Protein AF-A0A943RUC0-F1 (afdb_monomer_lite)

pLDDT: mean 91.09, std 13.88, range [37.12, 98.75]

Secondary structure (DSSP, 8-state):
---HHHHHHHHHHHHHHS-TTTS-SHHHHHHHHHHTTTTGGGGG--SS-HHHHHHHHHHHHHHHHS-HHHHHHHHHHHHTTS-TTTHHHHHHHHHHHHHHHHHHHHHHHHHHHHHHHHHHH-GGGGGGHHHHHHHHHHHHHHHHHHHHHS--TTTS-GGGGG---HHHHHHHHHHHHHHHHHHH-----TTHHHHHHHHHHHHHHHHHT--TT------S--

Radius of gyration: 18.08 Å; chains: 1; bounding box: 57×39×45 Å

Structure (mmCIF, N/CA/C/O backbone):
data_AF-A0A943RUC0-F1
#
_entry.id   AF-A0A943RUC0-F1
#
loop_
_atom_site.group_PDB
_atom_site.id
_atom_site.type_symbol
_atom_site.label_atom_id
_atom_site.label_alt_id
_atom_site.label_comp_id
_atom_site.label_asym_id
_atom_site.label_entity_id
_atom_site.label_seq_id
_atom_site.pdbx_PDB_ins_code
_atom_site.Cartn_x
_atom_site.Cartn_y
_atom_site.Cartn_z
_atom_site.occupancy
_atom_site.B_iso_or_equiv
_atom_site.auth_seq_id
_atom_site.auth_comp_id
_atom_site.auth_asym_id
_atom_site.auth_atom_id
_atom_site.pdbx_PDB_model_num
ATOM 1 N N . MET A 1 1 ? 5.590 -3.019 -6.351 1.00 41.50 1 MET A N 1
ATOM 2 C CA . MET A 1 1 ? 5.450 -1.950 -5.352 1.00 41.50 1 MET A CA 1
ATOM 3 C C . MET A 1 1 ? 6.788 -1.561 -4.707 1.00 41.50 1 MET A C 1
ATOM 5 O O . MET A 1 1 ? 7.558 -2.466 -4.364 1.00 41.50 1 MET A O 1
ATOM 9 N N . PRO A 1 2 ? 7.052 -0.242 -4.532 1.00 56.03 2 PRO A N 1
ATOM 10 C CA . PRO A 1 2 ? 5.967 0.717 -4.330 1.00 56.03 2 PRO A CA 1
ATOM 11 C C . PRO A 1 2 ? 5.819 1.938 -5.255 1.00 56.03 2 PRO A C 1
ATOM 13 O O . PRO A 1 2 ? 6.729 2.747 -5.398 1.00 56.03 2 PRO A O 1
ATOM 16 N N . ALA A 1 3 ? 4.570 2.112 -5.693 1.00 75.62 3 ALA A N 1
ATOM 17 C CA . ALA A 1 3 ? 3.913 3.300 -6.230 1.00 75.62 3 ALA A CA 1
ATOM 18 C C . ALA A 1 3 ? 3.134 4.040 -5.110 1.00 75.62 3 ALA A C 1
ATOM 20 O O . ALA A 1 3 ? 1.905 4.170 -5.133 1.00 75.62 3 ALA A O 1
ATOM 21 N N . LEU A 1 4 ? 3.846 4.434 -4.049 1.00 89.31 4 LEU A N 1
ATOM 22 C CA . LEU A 1 4 ? 3.287 5.037 -2.833 1.00 89.31 4 LEU A CA 1
ATOM 23 C C . LEU A 1 4 ? 2.462 6.302 -3.138 1.00 89.31 4 LEU A C 1
ATOM 25 O O . LEU A 1 4 ? 1.357 6.498 -2.612 1.00 89.31 4 LEU A O 1
ATOM 29 N N . ILE A 1 5 ? 3.009 7.164 -3.999 1.00 94.00 5 ILE A N 1
ATOM 30 C CA . ILE A 1 5 ? 2.381 8.431 -4.378 1.00 94.00 5 ILE A CA 1
ATOM 31 C C . ILE A 1 5 ? 1.183 8.169 -5.287 1.00 94.00 5 ILE A C 1
ATOM 33 O O . ILE A 1 5 ? 0.148 8.808 -5.122 1.00 94.00 5 ILE A O 1
ATOM 37 N N . THR A 1 6 ? 1.279 7.210 -6.204 1.00 95.94 6 THR A N 1
ATOM 38 C CA . THR A 1 6 ? 0.187 6.838 -7.107 1.00 95.94 6 THR A CA 1
ATOM 39 C C . THR A 1 6 ? -1.043 6.394 -6.323 1.00 95.94 6 THR A C 1
ATOM 41 O O . THR A 1 6 ? -2.139 6.899 -6.579 1.00 95.94 6 THR A O 1
ATOM 44 N N . HIS A 1 7 ? -0.876 5.535 -5.310 1.00 96.62 7 HIS A N 1
ATOM 45 C CA . HIS A 1 7 ? -1.979 5.189 -4.412 1.00 96.62 7 HIS A CA 1
ATOM 46 C C . HIS A 1 7 ? -2.500 6.413 -3.665 1.00 96.62 7 HIS A C 1
ATOM 48 O O . HIS A 1 7 ? -3.708 6.631 -3.622 1.00 96.62 7 HIS A O 1
ATOM 54 N N . TYR A 1 8 ? -1.635 7.259 -3.110 1.00 96.25 8 TYR A N 1
ATOM 55 C CA . TYR A 1 8 ? -2.099 8.457 -2.411 1.00 96.25 8 TYR A CA 1
ATOM 56 C C . TYR A 1 8 ? -2.931 9.383 -3.315 1.00 96.25 8 TYR A C 1
ATOM 58 O O . TYR A 1 8 ? -4.044 9.759 -2.948 1.00 96.25 8 TYR A O 1
ATOM 66 N N . LEU A 1 9 ? -2.429 9.706 -4.511 1.00 96.06 9 LEU A N 1
ATOM 67 C CA . LEU A 1 9 ? -3.104 10.574 -5.476 1.00 96.06 9 LEU A CA 1
ATOM 68 C C . LEU A 1 9 ? -4.434 9.975 -5.922 1.00 96.06 9 LEU A C 1
ATOM 70 O O . LEU A 1 9 ? -5.449 10.665 -5.891 1.00 96.06 9 LEU A O 1
ATOM 74 N N . PHE A 1 10 ? -4.450 8.687 -6.274 1.00 96.88 10 PHE A N 1
ATOM 75 C CA . PHE A 1 10 ? -5.680 7.994 -6.640 1.00 96.88 10 PHE A CA 1
ATOM 76 C C . PHE A 1 10 ? -6.699 8.018 -5.497 1.00 96.88 10 PHE A C 1
ATOM 78 O O . PHE A 1 10 ? -7.858 8.361 -5.708 1.00 96.88 10 PHE A O 1
ATOM 85 N N . GLY A 1 11 ? -6.265 7.708 -4.274 1.00 96.69 11 GLY A N 1
ATOM 86 C CA . GLY A 1 11 ? -7.132 7.715 -3.101 1.00 96.69 11 GLY A CA 1
ATOM 87 C C . GLY A 1 11 ? -7.701 9.100 -2.796 1.00 96.69 11 GLY A C 1
ATOM 88 O O . GLY A 1 11 ? -8.873 9.209 -2.449 1.00 96.69 11 GLY A O 1
ATOM 89 N N . ALA A 1 12 ? -6.897 10.152 -2.967 1.00 95.62 12 ALA A N 1
ATOM 90 C CA . ALA A 1 12 ? -7.315 11.535 -2.760 1.00 95.62 12 ALA A CA 1
ATOM 91 C C . ALA A 1 12 ? -8.382 11.995 -3.768 1.00 95.62 12 ALA A C 1
ATOM 93 O O . ALA A 1 12 ? -9.277 12.745 -3.390 1.00 95.62 12 ALA A O 1
ATOM 94 N N . GLU A 1 13 ? -8.322 11.533 -5.021 1.00 96.25 13 GLU A N 1
ATOM 95 C CA . GLU A 1 13 ? -9.392 11.783 -5.997 1.00 96.25 13 GLU A CA 1
ATOM 96 C C . GLU A 1 13 ? -10.636 10.938 -5.675 1.00 96.25 13 GLU A C 1
ATOM 98 O O . GLU A 1 13 ? -11.738 11.467 -5.571 1.00 96.25 13 GLU A O 1
ATOM 103 N N . VAL A 1 14 ? -10.469 9.631 -5.425 1.00 96.25 14 VAL A N 1
ATOM 104 C CA . VAL A 1 14 ? -11.600 8.720 -5.168 1.00 96.25 14 VAL A CA 1
ATOM 105 C C . VAL A 1 14 ? -12.399 9.144 -3.944 1.00 96.25 14 VAL A C 1
ATOM 107 O O . VAL A 1 14 ? -13.625 9.139 -3.991 1.00 96.25 14 VAL A O 1
ATOM 110 N N . VAL A 1 15 ? -11.735 9.513 -2.847 1.00 95.69 15 VAL A N 1
ATOM 111 C CA . VAL A 1 15 ? -12.431 9.890 -1.610 1.00 95.69 15 VAL A CA 1
ATOM 112 C C . VAL A 1 15 ? -13.288 11.146 -1.787 1.00 95.69 15 VAL A C 1
ATOM 114 O O . VAL A 1 15 ? -14.304 11.272 -1.111 1.00 95.69 15 VAL A O 1
ATOM 117 N N . HIS A 1 16 ? -12.921 12.040 -2.713 1.00 91.50 16 HIS A N 1
ATOM 118 C CA . HIS A 1 16 ? -13.713 13.225 -3.045 1.00 91.50 16 HIS A CA 1
ATOM 119 C C . HIS A 1 16 ? -15.006 12.876 -3.797 1.00 91.50 16 HIS A C 1
ATOM 121 O O . HIS A 1 16 ? -16.027 13.533 -3.604 1.00 91.50 16 HIS A O 1
ATOM 127 N N . ASP A 1 17 ? -14.969 11.815 -4.605 1.00 93.12 17 ASP A N 1
ATOM 128 C CA . ASP A 1 17 ? -16.105 11.341 -5.400 1.00 93.12 17 ASP A CA 1
ATOM 129 C C . ASP A 1 17 ? -17.028 10.376 -4.631 1.00 93.12 17 ASP A C 1
ATOM 131 O O . ASP A 1 17 ? -18.119 10.034 -5.103 1.00 93.12 17 ASP A O 1
ATOM 135 N N . LEU A 1 18 ? -16.614 9.905 -3.448 1.00 93.62 18 LEU A N 1
ATOM 136 C CA . LEU A 1 18 ? -17.434 9.020 -2.625 1.00 93.62 18 LEU A CA 1
ATOM 137 C C . LEU A 1 18 ? -18.608 9.777 -1.977 1.00 93.62 18 LEU A C 1
ATOM 139 O O . LEU A 1 18 ? -18.451 10.910 -1.523 1.00 93.62 18 LEU A O 1
ATOM 143 N N . PRO A 1 19 ? -19.787 9.135 -1.844 1.00 92.44 19 PRO A N 1
ATOM 144 C CA . PRO A 1 19 ? -20.880 9.682 -1.050 1.00 92.44 19 PRO A CA 1
ATOM 145 C C . PRO A 1 19 ? -20.435 9.983 0.385 1.00 92.44 19 PRO A C 1
ATOM 147 O O . PRO A 1 19 ? -19.804 9.142 1.037 1.00 92.44 19 PRO A O 1
ATOM 150 N N . GLN A 1 20 ? -20.816 11.156 0.895 1.00 87.38 20 GLN A N 1
ATOM 151 C CA . GLN A 1 20 ? -20.419 11.632 2.223 1.00 87.38 20 GLN A CA 1
ATOM 152 C C . GLN A 1 20 ? -20.875 10.682 3.346 1.00 87.38 20 GLN A C 1
ATOM 154 O O . GLN A 1 20 ? -20.282 10.650 4.417 1.00 87.38 20 GLN A O 1
ATOM 159 N N . GLU A 1 21 ? -21.899 9.857 3.115 1.00 90.25 21 GLU A N 1
ATOM 160 C CA . GLU A 1 21 ? -22.371 8.851 4.070 1.00 90.25 21 GLU A CA 1
ATOM 161 C C . GLU A 1 21 ? -21.379 7.692 4.285 1.00 90.25 21 GLU A C 1
ATOM 163 O O . GLU A 1 21 ? -21.476 6.974 5.287 1.00 90.25 21 GLU A O 1
ATOM 168 N N . LEU A 1 22 ? -20.443 7.477 3.351 1.00 90.94 22 LEU A N 1
ATOM 169 C CA . LEU A 1 22 ? -19.434 6.417 3.433 1.00 90.94 22 LEU A CA 1
ATOM 170 C C . LEU A 1 22 ? -18.154 6.877 4.139 1.00 90.94 22 LEU A C 1
ATOM 172 O O . LEU A 1 22 ? -17.588 6.101 4.917 1.00 90.94 22 LEU A O 1
ATOM 176 N N . VAL A 1 23 ? -17.723 8.112 3.867 1.00 94.88 23 VAL A N 1
ATOM 177 C CA . VAL A 1 23 ? -16.531 8.768 4.426 1.00 94.88 23 VAL A CA 1
ATOM 178 C C . VAL A 1 23 ? -16.884 10.240 4.665 1.00 94.88 23 VAL A C 1
ATOM 180 O O . VAL A 1 23 ? -17.000 11.004 3.712 1.00 94.88 23 VAL A O 1
ATOM 183 N N . ALA A 1 24 ? -17.096 10.635 5.926 1.00 92.38 24 ALA A N 1
ATOM 184 C CA . ALA A 1 24 ? -17.662 11.950 6.254 1.00 92.38 24 ALA A CA 1
ATOM 18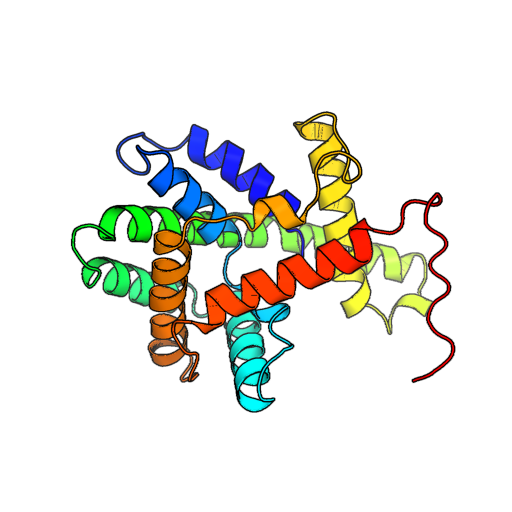5 C C . ALA A 1 24 ? -16.675 12.903 6.938 1.00 92.38 24 ALA A C 1
ATOM 187 O O . ALA A 1 24 ? -16.823 14.122 6.844 1.00 92.38 24 ALA A O 1
ATOM 188 N N . THR A 1 25 ? -15.725 12.353 7.691 1.00 95.06 25 THR A N 1
ATOM 189 C CA . THR A 1 25 ? -14.832 13.108 8.582 1.00 95.06 25 THR A CA 1
ATOM 190 C C . THR A 1 25 ? -13.377 13.028 8.137 1.00 95.06 25 THR A C 1
ATOM 192 O O . THR A 1 25 ? -12.973 12.049 7.515 1.00 95.06 25 THR A O 1
ATOM 195 N N . ASP A 1 26 ? -12.551 13.996 8.540 1.00 95.00 26 ASP A N 1
ATOM 196 C CA . ASP A 1 26 ? -11.106 13.982 8.255 1.00 95.00 26 ASP A CA 1
ATOM 197 C C . ASP A 1 26 ? -10.412 12.718 8.790 1.00 95.00 26 ASP A C 1
ATOM 199 O O . ASP A 1 26 ? -9.482 12.199 8.176 1.00 95.00 26 ASP A O 1
ATOM 203 N N . ALA A 1 27 ? -10.892 12.176 9.915 1.00 95.44 27 ALA A N 1
ATOM 204 C CA . ALA A 1 27 ? -10.398 10.917 10.465 1.00 95.44 27 ALA A CA 1
ATOM 205 C C . ALA A 1 27 ? -10.739 9.719 9.560 1.00 95.44 27 ALA A C 1
ATOM 207 O O . ALA A 1 27 ? -9.901 8.840 9.359 1.00 95.44 27 ALA A O 1
ATOM 208 N N . GLU A 1 28 ? -11.943 9.686 8.983 1.00 97.31 28 GLU A N 1
ATOM 209 C CA . GLU A 1 28 ? -12.318 8.667 7.998 1.00 97.31 28 GLU A CA 1
ATOM 210 C C . GLU A 1 28 ? -11.555 8.852 6.681 1.00 97.31 28 GLU A C 1
ATOM 212 O O . GLU A 1 28 ? -11.115 7.859 6.111 1.00 97.31 28 GLU A O 1
ATOM 217 N N . VAL A 1 29 ? -11.323 10.087 6.224 1.00 97.50 29 VAL A N 1
ATOM 218 C CA . VAL A 1 29 ? -10.475 10.362 5.051 1.00 97.50 29 VAL A CA 1
ATOM 219 C C . VAL A 1 29 ? -9.050 9.863 5.297 1.00 97.50 29 VAL A C 1
ATOM 221 O O . VAL A 1 29 ? -8.502 9.150 4.460 1.00 97.50 29 VAL A O 1
ATOM 224 N N . ASN A 1 30 ? -8.465 10.145 6.465 1.00 97.44 30 ASN A N 1
ATOM 225 C CA . ASN A 1 30 ? -7.149 9.621 6.835 1.00 97.44 30 ASN A CA 1
ATOM 226 C C . ASN A 1 30 ? -7.124 8.083 6.832 1.00 97.44 30 ASN A C 1
ATOM 228 O O . ASN A 1 30 ? -6.182 7.480 6.319 1.00 97.44 30 ASN A O 1
ATOM 232 N N . ALA A 1 31 ? -8.174 7.444 7.354 1.00 98.00 31 ALA A N 1
ATOM 233 C CA . ALA A 1 31 ? -8.297 5.992 7.340 1.00 98.00 31 ALA A CA 1
ATOM 234 C C . ALA A 1 31 ? -8.455 5.408 5.938 1.00 98.00 31 ALA A C 1
ATOM 236 O O . ALA A 1 31 ? -7.826 4.396 5.635 1.00 98.00 31 ALA A O 1
ATOM 237 N N . PHE A 1 32 ? -9.228 6.060 5.075 1.00 98.50 32 PHE A N 1
ATOM 238 C CA . PHE A 1 32 ? -9.354 5.690 3.673 1.00 98.50 32 PHE A CA 1
ATOM 239 C C . PHE A 1 32 ? -8.008 5.783 2.949 1.00 98.50 32 PHE A C 1
ATOM 241 O O . PHE A 1 32 ? -7.588 4.815 2.320 1.00 98.50 32 PHE A O 1
ATOM 248 N N . LEU A 1 33 ? -7.297 6.906 3.077 1.00 97.94 33 LEU A N 1
ATOM 249 C CA . LEU A 1 33 ? -6.007 7.110 2.413 1.00 97.94 33 LEU A CA 1
ATOM 250 C C . LEU A 1 33 ? -4.954 6.106 2.893 1.00 97.94 33 LEU A C 1
ATOM 252 O O . LEU A 1 33 ? -4.251 5.533 2.062 1.00 97.94 33 LEU A O 1
ATO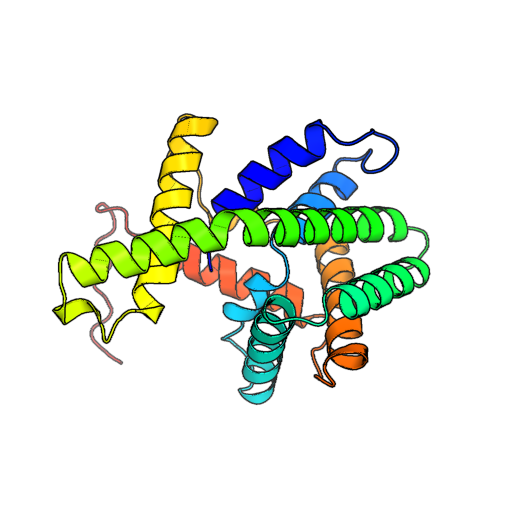M 256 N N . LEU A 1 34 ? -4.891 5.820 4.200 1.00 97.81 34 LEU A N 1
ATOM 257 C CA . LEU A 1 34 ? -3.991 4.784 4.713 1.00 97.81 34 LEU A CA 1
ATOM 258 C C . LEU A 1 34 ? -4.411 3.382 4.258 1.00 97.81 34 LEU A C 1
ATOM 260 O O . LEU A 1 34 ? -3.558 2.561 3.934 1.00 97.81 34 LEU A O 1
ATOM 264 N N . GLY A 1 35 ? -5.713 3.093 4.224 1.00 97.75 35 GLY A N 1
ATOM 265 C CA . GLY A 1 35 ? -6.236 1.840 3.680 1.00 97.75 35 GLY A CA 1
ATOM 266 C C . GLY A 1 35 ? -5.872 1.658 2.208 1.00 97.75 35 GLY A C 1
ATOM 267 O O . GLY A 1 35 ? -5.594 0.540 1.783 1.00 97.75 35 GLY A O 1
ATOM 268 N N . ASN A 1 36 ? -5.796 2.755 1.451 1.00 97.75 36 ASN A N 1
ATOM 269 C CA . ASN A 1 36 ? -5.419 2.758 0.040 1.00 97.75 36 ASN A CA 1
ATOM 270 C C . ASN A 1 36 ? -3.922 2.509 -0.215 1.00 97.75 36 ASN A C 1
ATOM 272 O O . ASN A 1 36 ? -3.542 2.215 -1.344 1.00 97.75 36 ASN A O 1
ATOM 276 N N . GLN A 1 37 ? -3.083 2.566 0.823 1.00 96.56 37 GLN A N 1
ATOM 277 C CA . GLN A 1 37 ? -1.715 2.029 0.773 1.00 96.56 37 GLN A CA 1
ATOM 278 C C . GLN A 1 37 ? -1.691 0.495 0.879 1.00 96.56 37 GLN A C 1
ATOM 280 O O . GLN A 1 37 ? -0.668 -0.141 0.642 1.00 96.56 37 GLN A O 1
ATOM 285 N N . GLY A 1 38 ? -2.821 -0.115 1.241 1.00 96.19 38 GLY A N 1
ATOM 286 C CA . GLY A 1 38 ? -3.004 -1.553 1.198 1.00 96.19 38 GLY A CA 1
ATOM 287 C C . GLY A 1 38 ? -2.029 -2.335 2.086 1.00 96.19 38 GLY A C 1
ATOM 288 O O . GLY A 1 38 ? -1.616 -1.866 3.149 1.00 96.19 38 GLY A O 1
ATOM 289 N N . PRO A 1 39 ? -1.680 -3.575 1.703 1.00 96.62 39 PRO A N 1
ATOM 290 C CA . PRO A 1 39 ? -0.731 -4.395 2.441 1.00 96.62 39 PRO A CA 1
ATOM 291 C C . PRO A 1 39 ? 0.734 -4.109 2.057 1.00 96.62 39 PRO A C 1
ATOM 293 O O . PRO A 1 39 ? 1.627 -4.830 2.507 1.00 96.62 39 PRO A O 1
ATOM 296 N N . ASP A 1 40 ? 1.020 -3.092 1.242 1.00 95.81 40 ASP A N 1
ATOM 297 C CA . ASP A 1 40 ? 2.381 -2.777 0.791 1.00 95.81 40 ASP A CA 1
ATOM 298 C C . ASP A 1 40 ? 3.365 -2.350 1.861 1.00 95.81 40 ASP A C 1
ATOM 300 O O . ASP A 1 40 ? 4.516 -2.790 1.780 1.00 95.81 40 ASP A O 1
ATOM 304 N N . PRO A 1 41 ? 2.970 -1.612 2.915 1.00 96.06 41 PRO A N 1
ATOM 305 C CA . PRO A 1 41 ? 3.888 -1.312 4.001 1.00 96.06 41 PRO A CA 1
ATOM 306 C C . PRO A 1 41 ? 4.573 -2.565 4.562 1.00 96.06 41 PRO A C 1
ATOM 308 O O . PRO A 1 41 ? 5.753 -2.521 4.904 1.00 96.06 41 PRO A O 1
ATOM 311 N N . PHE A 1 42 ? 3.901 -3.726 4.581 1.00 97.25 42 PHE A N 1
ATOM 312 C CA . PHE A 1 42 ? 4.500 -4.978 5.058 1.00 97.25 42 PHE A CA 1
ATOM 313 C C . PHE A 1 42 ? 5.706 -5.459 4.232 1.00 97.25 42 PHE A C 1
ATOM 315 O O . PHE A 1 42 ? 6.522 -6.216 4.765 1.00 97.25 42 PHE A O 1
ATOM 322 N N . LEU A 1 43 ? 5.860 -5.034 2.971 1.00 93.62 43 LEU A N 1
ATOM 323 C CA . LEU A 1 43 ? 7.070 -5.286 2.179 1.00 93.62 43 LEU A CA 1
ATOM 324 C C . LEU A 1 43 ? 8.288 -4.588 2.795 1.00 93.62 43 LEU A C 1
ATOM 326 O O . LEU A 1 43 ? 9.376 -5.163 2.822 1.00 93.62 43 LEU A O 1
ATOM 330 N N . ALA A 1 44 ? 8.083 -3.386 3.332 1.00 91.50 44 ALA A N 1
ATOM 331 C CA . ALA A 1 44 ? 9.107 -2.577 3.973 1.00 91.50 44 ALA A CA 1
ATOM 332 C C . ALA A 1 44 ? 9.401 -3.000 5.418 1.00 91.50 44 ALA A C 1
ATOM 334 O O . ALA A 1 44 ? 10.316 -2.456 6.024 1.00 91.50 44 ALA A O 1
ATOM 335 N N . ARG A 1 45 ? 8.694 -3.982 5.991 1.00 94.06 45 ARG A N 1
ATOM 336 C CA . ARG A 1 45 ? 8.906 -4.428 7.376 1.00 94.06 45 ARG A CA 1
ATOM 337 C C . ARG A 1 45 ? 10.172 -5.287 7.522 1.00 94.06 45 ARG A C 1
ATOM 339 O O . ARG A 1 45 ? 10.104 -6.517 7.542 1.00 94.06 45 ARG A O 1
ATOM 346 N N . HIS A 1 46 ? 11.334 -4.645 7.642 1.00 87.56 46 HIS A N 1
ATOM 347 C CA . HIS A 1 46 ? 12.645 -5.307 7.704 1.00 87.56 46 HIS A CA 1
ATOM 348 C C . HIS A 1 46 ? 13.341 -5.184 9.069 1.00 87.56 46 HIS A C 1
ATOM 350 O O . HIS A 1 46 ? 14.160 -6.043 9.399 1.00 87.56 46 HIS A O 1
ATOM 356 N N . LEU A 1 47 ? 12.981 -4.204 9.908 1.00 90.38 47 LEU A N 1
ATOM 357 C CA . LEU A 1 47 ? 13.579 -3.995 11.236 1.00 90.38 47 LEU A CA 1
ATOM 358 C C . LEU A 1 47 ? 12.867 -4.824 12.322 1.00 90.38 47 LEU A C 1
ATOM 360 O O . LEU A 1 47 ? 12.335 -4.295 13.304 1.00 90.38 47 LEU A O 1
ATOM 364 N N . ALA A 1 48 ? 12.768 -6.137 12.119 1.00 90.81 48 ALA A N 1
ATOM 365 C CA . ALA A 1 48 ? 12.099 -7.073 13.023 1.00 90.81 48 ALA A CA 1
ATOM 366 C C . ALA A 1 48 ? 12.922 -8.346 13.225 1.00 90.81 48 ALA A C 1
ATOM 368 O O . ALA A 1 48 ? 13.894 -8.606 12.515 1.00 90.81 48 ALA A O 1
ATOM 369 N N . TRP A 1 49 ? 12.480 -9.191 14.160 1.00 92.44 49 TRP A N 1
ATOM 370 C CA . TRP A 1 49 ? 12.943 -10.574 14.197 1.00 92.44 49 TRP A CA 1
ATOM 371 C C . TRP A 1 49 ? 12.659 -11.256 12.848 1.00 92.44 49 TRP A C 1
ATOM 373 O O . TRP A 1 49 ? 11.569 -11.059 12.299 1.00 92.44 49 TRP A O 1
ATOM 383 N N . PRO A 1 50 ? 13.584 -12.078 12.310 1.00 91.94 50 PRO A N 1
ATOM 384 C CA . PRO A 1 50 ? 13.461 -12.623 10.957 1.00 91.94 50 PRO A CA 1
ATOM 385 C C . PRO A 1 50 ? 12.129 -13.328 10.675 1.00 91.94 50 PRO A C 1
ATOM 387 O O . PRO A 1 50 ? 11.568 -13.192 9.592 1.00 91.94 50 PRO A O 1
ATOM 390 N N . ASN A 1 51 ? 11.582 -14.049 11.654 1.00 92.00 51 ASN A N 1
ATOM 391 C CA . ASN A 1 51 ? 10.283 -14.710 11.543 1.00 92.00 51 ASN A CA 1
ATOM 392 C C . ASN A 1 51 ? 9.118 -13.720 11.349 1.00 92.00 51 ASN A C 1
ATOM 394 O O . ASN A 1 51 ? 8.209 -14.014 10.576 1.00 92.00 51 ASN A O 1
ATOM 398 N N . HIS A 1 52 ? 9.148 -12.555 12.002 1.00 92.81 52 HIS A N 1
ATOM 399 C CA . HIS A 1 52 ? 8.114 -11.525 11.863 1.00 92.81 52 HIS A CA 1
ATOM 400 C C . HIS A 1 52 ? 8.215 -10.819 10.509 1.00 92.81 52 HIS A C 1
ATOM 402 O O . HIS A 1 52 ? 7.203 -10.697 9.819 1.00 92.81 52 HIS A O 1
ATOM 408 N N . SER A 1 53 ? 9.425 -10.436 10.081 1.00 93.81 53 SER A N 1
ATOM 409 C CA . SER A 1 53 ? 9.644 -9.837 8.755 1.00 93.81 53 SER A CA 1
ATOM 410 C C . SER A 1 53 ? 9.205 -10.790 7.640 1.00 93.81 53 SER A C 1
ATOM 412 O O . SER A 1 53 ? 8.516 -10.394 6.703 1.00 93.81 53 SER A O 1
ATOM 414 N N . LEU A 1 54 ? 9.527 -12.084 7.767 1.00 96.06 54 LEU A N 1
ATOM 415 C CA . LEU A 1 54 ? 9.083 -13.111 6.823 1.00 96.06 54 LEU A CA 1
ATOM 416 C C . LEU A 1 54 ? 7.558 -13.274 6.809 1.00 96.06 54 LEU A C 1
ATOM 418 O O . LEU A 1 54 ? 6.987 -13.447 5.733 1.00 96.06 54 LEU A O 1
ATOM 422 N N . ALA A 1 55 ? 6.890 -13.231 7.965 1.00 97.38 55 ALA A N 1
ATOM 423 C CA . ALA A 1 55 ? 5.430 -13.302 8.038 1.00 97.38 55 ALA A CA 1
ATOM 424 C C . ALA A 1 55 ? 4.767 -12.083 7.371 1.00 97.38 55 ALA A C 1
ATOM 426 O O . ALA A 1 55 ? 3.851 -12.263 6.572 1.00 97.38 55 ALA A O 1
ATOM 427 N N . CYS A 1 56 ? 5.281 -10.874 7.615 1.00 97.69 56 CYS A N 1
ATOM 428 C CA . CYS A 1 56 ? 4.803 -9.640 6.983 1.00 97.69 56 CYS A CA 1
ATOM 429 C C . CYS A 1 56 ? 5.002 -9.673 5.462 1.00 97.69 56 CYS A C 1
ATOM 431 O O . CYS A 1 56 ? 4.060 -9.456 4.704 1.00 97.69 56 CYS A O 1
ATOM 433 N N . ASN A 1 57 ? 6.191 -10.060 4.995 1.00 95.94 57 ASN A N 1
ATOM 434 C CA . ASN A 1 57 ? 6.465 -10.175 3.564 1.00 95.94 57 ASN A CA 1
ATOM 435 C C . ASN A 1 57 ? 5.564 -11.222 2.880 1.00 95.94 57 ASN A C 1
ATOM 437 O O . ASN A 1 57 ? 5.087 -11.013 1.763 1.00 95.94 57 ASN A O 1
ATOM 441 N N . ARG A 1 58 ? 5.289 -12.346 3.559 1.00 97.31 58 ARG A N 1
ATOM 442 C CA . ARG A 1 58 ? 4.328 -13.352 3.080 1.00 97.31 58 ARG A CA 1
ATOM 443 C C . ARG A 1 58 ? 2.910 -12.802 3.028 1.00 97.31 58 ARG A C 1
ATOM 445 O O . ARG A 1 58 ? 2.219 -13.110 2.063 1.00 97.31 58 ARG A O 1
ATOM 452 N N . LEU A 1 59 ? 2.490 -12.022 4.024 1.00 97.88 59 LEU A N 1
ATOM 453 C CA . LEU A 1 59 ? 1.175 -11.389 4.037 1.00 97.88 59 LEU A CA 1
ATOM 454 C C . LEU A 1 59 ? 1.022 -10.451 2.838 1.00 97.88 59 LEU A C 1
ATOM 456 O O . LEU A 1 59 ? 0.109 -10.661 2.046 1.00 97.88 59 LEU A O 1
ATOM 460 N N . HIS A 1 60 ? 1.970 -9.528 2.644 1.00 96.00 60 HIS A N 1
ATOM 461 C CA . HIS A 1 60 ? 2.029 -8.650 1.470 1.00 96.00 60 HIS A CA 1
ATOM 462 C C . HIS A 1 60 ? 1.873 -9.449 0.167 1.00 96.00 60 HIS A C 1
ATOM 464 O O . HIS A 1 60 ? 0.936 -9.222 -0.595 1.00 96.00 60 HIS A O 1
ATOM 470 N N . ARG A 1 61 ? 2.721 -10.461 -0.066 1.00 94.81 61 ARG A N 1
ATOM 471 C CA . ARG A 1 61 ? 2.679 -11.244 -1.314 1.00 94.81 61 ARG A CA 1
ATOM 472 C C . ARG A 1 61 ? 1.376 -12.018 -1.500 1.00 94.81 61 ARG A C 1
ATOM 474 O O . ARG A 1 61 ? 0.854 -12.076 -2.607 1.00 94.81 61 ARG A O 1
ATOM 481 N N . ARG A 1 62 ? 0.864 -12.660 -0.445 1.00 96.81 62 ARG A N 1
ATOM 482 C CA . ARG A 1 62 ? -0.340 -13.502 -0.537 1.00 96.81 62 ARG A CA 1
ATOM 483 C C . ARG A 1 62 ? -1.600 -12.676 -0.756 1.00 96.81 62 ARG A C 1
ATOM 485 O O . ARG A 1 62 ? -2.447 -13.101 -1.532 1.00 96.81 62 ARG A O 1
ATOM 492 N N . MET A 1 63 ? -1.680 -11.503 -0.132 1.00 95.69 63 MET A N 1
ATOM 493 C CA . MET A 1 63 ? -2.789 -10.575 -0.329 1.00 95.69 63 MET A CA 1
ATOM 494 C C . MET A 1 63 ? -2.862 -10.042 -1.763 1.00 95.69 63 MET A C 1
ATOM 496 O O . MET A 1 63 ? -3.968 -9.880 -2.267 1.00 95.69 63 MET A O 1
ATOM 500 N N . HIS A 1 64 ? -1.728 -9.841 -2.441 1.00 93.69 64 HIS A N 1
ATOM 501 C CA . HIS A 1 64 ? -1.707 -9.484 -3.868 1.00 93.69 64 HIS A CA 1
ATOM 502 C C . HIS A 1 64 ? -1.979 -10.680 -4.791 1.00 93.69 64 HIS A C 1
ATOM 504 O O . HIS A 1 64 ? -2.542 -10.524 -5.871 1.00 93.69 64 HIS A O 1
ATOM 510 N N . ALA A 1 65 ? -1.583 -11.890 -4.386 1.00 92.25 65 ALA A N 1
ATOM 511 C CA . ALA A 1 65 ? -1.676 -13.074 -5.238 1.00 92.25 65 ALA A CA 1
ATOM 512 C C . ALA A 1 65 ? -3.099 -13.648 -5.368 1.00 92.25 65 ALA A C 1
ATOM 514 O O . ALA A 1 65 ? -3.398 -14.295 -6.372 1.00 92.25 65 ALA A O 1
ATOM 515 N N . GLY A 1 66 ? -3.970 -13.477 -4.366 1.00 90.75 66 GLY A N 1
ATOM 516 C CA . GLY A 1 66 ? -5.317 -14.048 -4.415 1.00 90.75 66 GLY A CA 1
ATOM 517 C C . GLY A 1 66 ? -6.093 -13.977 -3.102 1.00 90.75 66 GLY A C 1
ATOM 518 O O . GLY A 1 66 ? -5.760 -13.211 -2.205 1.00 90.75 66 GLY A O 1
ATOM 519 N N . HIS A 1 67 ? -7.161 -14.781 -3.007 1.00 93.94 67 HIS A N 1
ATOM 520 C CA . HIS A 1 67 ? -8.087 -14.820 -1.860 1.00 93.94 67 HIS A CA 1
ATOM 521 C C . HIS A 1 67 ? -8.726 -13.468 -1.516 1.00 93.94 67 HIS A C 1
ATOM 523 O O . HIS A 1 67 ? -9.128 -13.232 -0.381 1.00 93.94 67 HIS A O 1
ATOM 529 N N . ILE A 1 68 ? -8.856 -12.583 -2.510 1.00 92.75 68 ILE A N 1
ATOM 530 C CA . ILE A 1 68 ? -9.371 -11.222 -2.325 1.00 92.75 68 ILE A CA 1
ATOM 531 C C . ILE A 1 68 ? -10.767 -11.257 -1.685 1.00 92.75 68 ILE A C 1
ATOM 533 O O . ILE A 1 68 ? -11.018 -10.544 -0.720 1.00 92.75 68 ILE A O 1
ATOM 537 N N . VAL A 1 69 ? -11.658 -12.138 -2.153 1.00 95.94 69 VAL A N 1
ATOM 538 C CA . VAL A 1 69 ? -13.010 -12.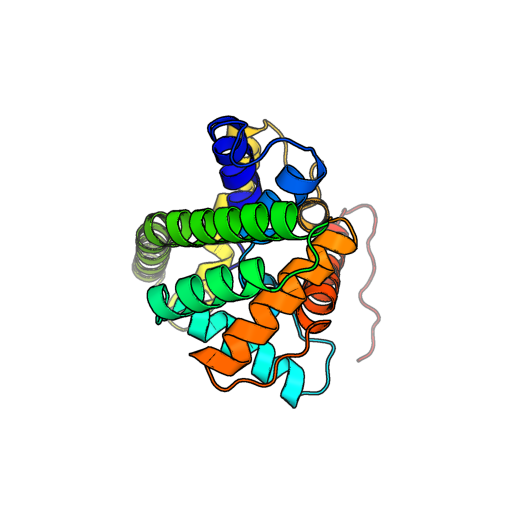278 -1.582 1.00 95.94 69 VAL A CA 1
ATOM 539 C C . VAL A 1 69 ? -12.953 -12.686 -0.107 1.00 95.94 69 VAL A C 1
ATOM 541 O O . VAL A 1 69 ? -13.590 -12.039 0.721 1.00 95.94 69 VAL A O 1
ATOM 544 N N . ASP A 1 70 ? -12.159 -13.703 0.238 1.00 98.00 70 ASP A N 1
ATOM 545 C CA . ASP A 1 70 ? -12.012 -14.179 1.620 1.00 98.00 70 ASP A CA 1
ATOM 546 C C . ASP A 1 70 ? -11.403 -13.095 2.525 1.00 98.00 70 ASP A C 1
ATOM 548 O O . ASP A 1 70 ? -11.865 -12.882 3.647 1.00 98.00 70 ASP A O 1
ATOM 552 N N . ALA A 1 71 ? -10.411 -12.355 2.017 1.00 97.56 71 ALA A N 1
ATOM 553 C CA . ALA A 1 71 ? -9.800 -11.226 2.707 1.00 97.56 71 ALA A CA 1
ATOM 554 C C . ALA A 1 71 ? -10.822 -10.115 2.987 1.00 97.56 71 ALA A C 1
ATOM 556 O O . ALA A 1 71 ? -10.933 -9.674 4.129 1.00 97.56 71 ALA A O 1
ATOM 557 N N . PHE A 1 72 ? -11.629 -9.708 2.003 1.00 97.75 72 PHE A N 1
ATOM 558 C CA . PHE A 1 72 ? -12.658 -8.681 2.205 1.00 97.75 72 PHE A CA 1
ATOM 559 C C . PHE A 1 72 ? -13.803 -9.141 3.111 1.00 97.75 72 PHE A C 1
ATOM 561 O O . PHE A 1 72 ? -14.316 -8.337 3.891 1.00 97.75 72 PHE A O 1
ATOM 568 N N . LEU A 1 73 ? -14.186 -10.421 3.067 1.00 98.38 73 LEU A N 1
ATOM 569 C CA . LEU A 1 73 ? -15.144 -10.985 4.020 1.00 98.38 73 LEU A CA 1
ATOM 570 C C . LEU A 1 73 ? -14.585 -10.952 5.447 1.00 98.38 73 LEU A C 1
ATOM 572 O O . LEU A 1 73 ? -15.279 -10.504 6.360 1.00 98.38 73 LEU A O 1
ATOM 576 N N . SER A 1 74 ? -13.318 -11.339 5.630 1.00 98.56 74 SER A N 1
ATOM 577 C CA . SER A 1 74 ? -12.634 -11.232 6.921 1.00 98.56 74 SER A CA 1
ATOM 578 C C . SER A 1 74 ? -12.582 -9.774 7.390 1.00 98.56 74 SER A C 1
ATOM 580 O O . SER A 1 74 ? -12.979 -9.484 8.517 1.00 98.56 74 SER A O 1
ATOM 582 N N . ILE A 1 75 ? -12.210 -8.823 6.530 1.00 98.38 75 ILE A N 1
ATOM 583 C CA . ILE A 1 75 ? -12.163 -7.393 6.880 1.00 98.38 75 ILE A CA 1
ATOM 584 C C . ILE A 1 75 ? -13.535 -6.868 7.283 1.00 98.38 75 ILE A C 1
ATOM 586 O O . ILE A 1 75 ? -13.646 -6.249 8.337 1.00 98.38 75 ILE A O 1
ATOM 590 N N . ARG A 1 76 ? -14.589 -7.149 6.508 1.00 98.12 76 ARG A N 1
ATOM 591 C CA . ARG A 1 76 ? -15.968 -6.767 6.851 1.00 98.12 76 ARG A CA 1
ATOM 592 C C . ARG A 1 76 ? -16.345 -7.262 8.247 1.00 98.12 76 ARG A C 1
ATOM 594 O O . ARG A 1 76 ? -16.862 -6.499 9.064 1.00 98.12 76 ARG A O 1
ATOM 601 N N . ASP A 1 77 ? -16.065 -8.530 8.529 1.00 98.38 77 ASP A N 1
ATOM 602 C CA . ASP A 1 77 ? -16.359 -9.127 9.826 1.00 98.38 77 ASP A CA 1
ATOM 603 C C . ASP A 1 77 ? -15.489 -8.510 10.935 1.00 98.38 77 ASP A C 1
ATOM 605 O O . ASP A 1 77 ? -15.964 -8.302 12.050 1.00 98.38 77 ASP A O 1
ATOM 609 N N . GLY A 1 78 ? -14.235 -8.163 10.632 1.00 98.19 78 GLY A N 1
ATOM 610 C CA . GLY A 1 78 ? -13.331 -7.449 11.533 1.00 98.19 78 GLY A CA 1
ATOM 611 C C . GLY A 1 78 ? -13.847 -6.060 11.895 1.00 98.19 78 GLY A C 1
ATOM 612 O O . GLY A 1 78 ? -13.920 -5.734 13.076 1.00 98.19 78 GLY A O 1
ATOM 613 N N . VAL A 1 79 ? -14.314 -5.289 10.909 1.00 98.38 79 VAL A N 1
ATOM 614 C CA . VAL A 1 79 ? -14.925 -3.967 11.124 1.00 98.38 79 VAL A CA 1
ATOM 615 C C . VAL A 1 79 ? -16.141 -4.070 12.043 1.00 98.38 79 VAL A C 1
ATOM 617 O O . VAL A 1 79 ? -16.291 -3.253 12.946 1.00 98.38 79 VAL A O 1
ATOM 620 N N . SER A 1 80 ? -16.974 -5.104 11.883 1.00 97.81 80 SER A N 1
ATOM 621 C CA . SER A 1 80 ? -18.143 -5.320 12.753 1.00 97.81 80 SER A CA 1
ATOM 622 C C . SER A 1 80 ? -17.796 -5.643 14.214 1.00 97.81 80 SER A C 1
ATOM 624 O O . SER A 1 80 ? -18.664 -5.558 15.080 1.00 97.81 80 SER A O 1
ATOM 626 N N . ARG A 1 81 ? -16.538 -6.019 14.488 1.00 97.12 81 ARG A N 1
ATOM 627 C CA . ARG A 1 81 ? -16.020 -6.356 15.823 1.00 97.12 81 ARG A CA 1
ATOM 628 C C . ARG A 1 81 ? -15.177 -5.245 16.454 1.00 97.12 81 ARG A C 1
ATOM 630 O O . ARG A 1 81 ? -14.745 -5.409 17.594 1.00 97.12 81 ARG A O 1
ATOM 637 N N . LEU A 1 82 ? -14.924 -4.149 15.740 1.00 97.69 82 LEU A N 1
ATOM 638 C CA . LEU A 1 82 ? -14.220 -2.995 16.296 1.00 97.69 82 LEU A CA 1
ATOM 639 C C . LEU A 1 82 ? -15.060 -2.315 17.391 1.00 97.69 82 LEU A C 1
ATOM 641 O O . LEU A 1 82 ? -16.292 -2.409 17.370 1.00 97.69 82 LEU A O 1
ATOM 645 N N . PRO A 1 83 ? -14.425 -1.586 18.331 1.00 97.06 83 PRO A N 1
ATOM 646 C CA . PRO A 1 83 ? -15.141 -0.656 19.195 1.00 97.06 83 PRO A CA 1
ATOM 647 C C . PRO A 1 83 ? -16.022 0.281 18.366 1.00 97.06 83 PRO A C 1
ATOM 649 O O . PRO A 1 83 ? -15.628 0.712 17.285 1.00 97.06 83 PRO A O 1
ATOM 652 N N . GLN A 1 84 ? -17.201 0.642 18.879 1.00 96.38 84 GLN A N 1
ATOM 653 C CA . GLN A 1 84 ? -18.161 1.471 18.138 1.00 96.38 84 GLN A CA 1
ATOM 654 C C . GLN A 1 84 ? -17.560 2.810 17.670 1.00 96.38 84 GLN A C 1
ATOM 656 O O . GLN A 1 84 ? -17.930 3.305 16.607 1.00 96.38 84 GLN A O 1
ATOM 661 N N . SER A 1 85 ? -16.613 3.369 18.432 1.00 95.38 85 SER A N 1
ATOM 662 C CA . SER A 1 85 ? -15.858 4.576 18.069 1.00 95.38 85 SER A CA 1
ATOM 663 C C . SER A 1 85 ? -14.971 4.401 16.834 1.00 95.38 85 SER A C 1
ATOM 665 O O . SER A 1 85 ? -14.735 5.368 16.118 1.00 95.38 85 SER A O 1
ATOM 667 N N . ASP A 1 86 ? -14.508 3.180 16.574 1.00 96.88 86 ASP A N 1
ATOM 668 C CA . ASP A 1 86 ? -13.498 2.869 15.561 1.00 96.88 86 ASP A CA 1
ATOM 669 C C . ASP A 1 86 ? -14.126 2.274 14.293 1.00 96.88 86 ASP A C 1
ATOM 671 O O . ASP A 1 86 ? -13.493 2.239 13.239 1.00 96.88 86 ASP A O 1
ATOM 675 N N . MET A 1 87 ? -15.388 1.829 14.363 1.00 97.06 87 MET A N 1
ATOM 676 C CA . MET A 1 87 ? -16.117 1.267 13.220 1.00 97.06 87 MET A CA 1
ATOM 677 C C . MET A 1 87 ? -16.145 2.191 11.986 1.00 97.06 87 MET A C 1
ATOM 679 O O . MET A 1 87 ? -15.946 1.668 10.886 1.00 97.06 87 MET A O 1
ATOM 683 N N . PRO A 1 88 ? -16.350 3.525 12.100 1.00 96.88 88 PRO A N 1
ATOM 684 C CA . PRO A 1 88 ? -16.301 4.416 10.937 1.00 96.88 88 PRO A CA 1
ATOM 685 C C . PRO A 1 88 ? -14.924 4.422 10.261 1.00 96.88 88 PRO A C 1
ATOM 687 O O . PRO A 1 88 ? -14.834 4.233 9.048 1.00 96.88 88 PRO A O 1
ATOM 690 N N . ALA A 1 89 ? -13.847 4.526 11.048 1.00 97.31 89 ALA A N 1
ATOM 691 C CA . ALA A 1 89 ? -12.478 4.452 10.539 1.00 97.31 89 ALA A CA 1
ATOM 692 C C . ALA A 1 89 ? -12.186 3.082 9.907 1.00 97.31 89 ALA A C 1
ATOM 694 O O . ALA A 1 89 ? -11.601 3.014 8.831 1.00 97.31 89 ALA A O 1
ATOM 695 N N . GLY A 1 90 ? -12.654 1.987 10.515 1.00 98.19 90 GLY A N 1
ATOM 696 C CA . GLY A 1 90 ? -12.521 0.639 9.957 1.00 98.19 90 GLY A CA 1
ATOM 697 C C . GLY A 1 90 ? -13.237 0.465 8.620 1.00 98.19 90 GLY A C 1
ATOM 698 O O . GLY A 1 90 ? -12.681 -0.133 7.700 1.00 98.19 90 GLY A O 1
ATOM 699 N N . ARG A 1 91 ? -14.444 1.023 8.477 1.00 98.06 91 ARG A N 1
ATOM 700 C CA . ARG A 1 91 ? -15.174 1.042 7.202 1.00 98.06 91 ARG A CA 1
ATOM 701 C C . ARG A 1 91 ? -14.413 1.842 6.148 1.00 98.06 91 ARG A C 1
ATOM 703 O O . ARG A 1 91 ? -14.230 1.343 5.042 1.00 98.06 91 ARG A O 1
ATOM 710 N N . ALA A 1 92 ? -13.972 3.052 6.483 1.00 98.19 92 ALA A N 1
ATOM 711 C CA . ALA A 1 92 ? -13.228 3.900 5.560 1.00 98.19 92 ALA A CA 1
ATOM 712 C C . ALA A 1 92 ? -11.906 3.244 5.129 1.00 98.19 92 ALA A C 1
ATOM 714 O O . ALA A 1 92 ? -11.613 3.190 3.938 1.00 98.19 92 ALA A O 1
ATOM 715 N N . PHE A 1 93 ? -11.174 2.631 6.063 1.00 98.56 93 PHE A N 1
ATOM 716 C CA . PHE A 1 93 ? -9.972 1.844 5.780 1.00 98.56 93 PHE A CA 1
ATOM 717 C C . PHE A 1 93 ? -10.251 0.675 4.829 1.00 98.56 93 PHE A C 1
ATOM 719 O O . PHE A 1 93 ? -9.515 0.465 3.869 1.00 98.56 93 PHE A O 1
ATOM 726 N N . ALA A 1 94 ? -11.337 -0.073 5.054 1.00 98.38 94 ALA A N 1
ATOM 727 C CA . ALA A 1 94 ? -11.734 -1.173 4.178 1.00 98.38 94 ALA A CA 1
ATOM 728 C C . ALA A 1 94 ? -12.083 -0.696 2.755 1.00 98.38 94 ALA A C 1
ATOM 730 O O . ALA A 1 94 ? -11.744 -1.371 1.784 1.00 98.38 94 ALA A O 1
ATOM 731 N N . LEU A 1 95 ? -12.731 0.466 2.621 1.00 98.38 95 LEU A N 1
ATOM 732 C CA . LEU A 1 95 ? -12.997 1.094 1.322 1.00 98.38 95 LEU A CA 1
ATOM 733 C C . LEU A 1 95 ? -11.704 1.565 0.644 1.00 98.38 95 LEU A C 1
ATOM 735 O O . LEU A 1 95 ? -11.549 1.362 -0.557 1.00 98.38 95 LEU A O 1
ATOM 739 N N . GLY A 1 96 ? -10.763 2.118 1.412 1.00 98.12 96 GLY A N 1
ATOM 740 C CA . GLY A 1 96 ? -9.424 2.455 0.932 1.00 98.12 96 GLY A CA 1
ATOM 741 C C . GLY A 1 96 ? -8.698 1.230 0.384 1.00 98.12 96 GLY A C 1
ATOM 742 O O . GLY A 1 96 ? -8.212 1.245 -0.739 1.00 98.12 96 GLY A O 1
ATOM 743 N N . LEU A 1 97 ? -8.714 0.115 1.116 1.00 98.12 97 LEU A N 1
ATOM 744 C CA . LEU A 1 97 ? -8.117 -1.132 0.638 1.00 98.12 97 LEU A CA 1
ATOM 745 C C . LEU A 1 97 ? -8.794 -1.644 -0.644 1.00 98.12 97 LEU A C 1
ATOM 747 O O . LEU A 1 97 ? -8.131 -2.194 -1.520 1.00 98.12 97 LEU A O 1
ATOM 751 N N . LEU A 1 98 ? -10.110 -1.472 -0.786 1.00 97.50 98 LEU A N 1
ATOM 752 C CA . LEU A 1 98 ? -10.801 -1.810 -2.033 1.00 97.50 98 LEU A CA 1
ATOM 753 C C . LEU A 1 98 ? -10.323 -0.942 -3.200 1.00 97.50 98 LEU A C 1
ATOM 755 O O . LEU A 1 98 ? -10.115 -1.469 -4.293 1.00 97.50 98 LEU A O 1
ATOM 759 N N . ALA A 1 99 ? -10.122 0.354 -2.964 1.00 97.56 99 ALA A N 1
ATOM 760 C CA . ALA A 1 99 ? -9.553 1.264 -3.949 1.00 97.56 99 ALA A CA 1
ATOM 761 C C . ALA A 1 99 ? -8.123 0.843 -4.344 1.00 97.56 99 ALA A C 1
ATOM 763 O O . ALA A 1 99 ? -7.822 0.809 -5.537 1.00 97.56 99 ALA A O 1
ATOM 764 N N . HIS A 1 100 ? -7.306 0.393 -3.388 1.00 97.25 100 HIS A N 1
ATOM 765 C CA . HIS A 1 100 ? -5.956 -0.115 -3.639 1.00 97.25 100 HIS A CA 1
ATOM 766 C C . HIS A 1 100 ? -5.985 -1.282 -4.634 1.00 97.25 100 HIS A C 1
ATOM 768 O O . HIS A 1 100 ? -5.387 -1.211 -5.705 1.00 97.25 100 HIS A O 1
ATOM 774 N N . TYR A 1 101 ? -6.792 -2.311 -4.352 1.00 96.00 101 TYR A N 1
ATOM 775 C CA . TYR A 1 101 ? -6.941 -3.453 -5.258 1.00 96.00 101 TYR A CA 1
ATOM 776 C C . TYR A 1 101 ? -7.538 -3.077 -6.618 1.00 96.00 101 TYR A C 1
ATOM 778 O O . TYR A 1 101 ? -7.198 -3.686 -7.636 1.00 96.00 101 TYR A O 1
ATOM 786 N N . ALA A 1 102 ? -8.465 -2.115 -6.649 1.00 95.88 102 ALA A N 1
ATOM 787 C CA . ALA A 1 102 ? -9.055 -1.644 -7.894 1.00 95.88 102 ALA A CA 1
ATOM 788 C C . ALA A 1 102 ? -8.002 -0.978 -8.792 1.00 95.88 102 ALA A C 1
ATOM 790 O O . ALA A 1 102 ? -7.992 -1.249 -9.996 1.00 95.88 102 ALA A O 1
ATOM 791 N N . LEU A 1 103 ? -7.111 -0.170 -8.206 1.00 96.62 103 LEU A N 1
ATOM 792 C CA . LEU A 1 103 ? -6.013 0.485 -8.909 1.00 96.62 103 LEU A CA 1
ATOM 793 C C . LEU A 1 103 ? -4.998 -0.535 -9.430 1.00 96.62 103 LEU A C 1
ATOM 795 O O . LEU A 1 103 ? -4.753 -0.584 -10.636 1.00 96.62 103 LEU A O 1
ATOM 799 N N . ASP A 1 104 ? -4.499 -1.415 -8.562 1.00 95.25 104 ASP A N 1
ATOM 800 C CA . ASP A 1 104 ? -3.520 -2.453 -8.906 1.00 95.25 104 ASP A CA 1
ATOM 801 C C . ASP A 1 104 ? -3.972 -3.322 -10.073 1.00 95.25 104 ASP A C 1
ATOM 803 O O . ASP A 1 104 ? -3.214 -3.613 -11.002 1.00 95.25 104 ASP A O 1
ATOM 807 N N . ARG A 1 105 ? -5.248 -3.724 -10.060 1.00 93.94 105 ARG A N 1
ATOM 808 C CA . ARG A 1 105 ? -5.824 -4.557 -11.120 1.00 93.94 105 ARG A CA 1
ATOM 809 C C . ARG A 1 105 ? -5.791 -3.868 -12.486 1.00 93.94 105 ARG A C 1
ATOM 811 O O . ARG A 1 105 ? -5.733 -4.555 -13.505 1.00 93.94 105 ARG A O 1
ATOM 818 N N . ILE A 1 106 ? -5.878 -2.541 -12.515 1.00 94.81 106 ILE A N 1
ATOM 819 C CA . ILE A 1 106 ? -5.870 -1.740 -13.743 1.00 94.81 106 ILE A CA 1
ATOM 820 C C . ILE A 1 106 ? -4.434 -1.419 -14.171 1.00 94.81 106 ILE A C 1
ATOM 822 O O . ILE A 1 106 ? -4.128 -1.489 -15.361 1.00 94.81 106 ILE A O 1
ATOM 826 N N . VAL A 1 107 ? -3.558 -1.091 -13.220 1.00 94.81 107 VAL A N 1
ATOM 827 C CA . VAL A 1 107 ? -2.207 -0.578 -13.489 1.00 94.81 107 VAL A CA 1
ATOM 828 C C . VAL A 1 107 ? -1.201 -1.695 -13.776 1.00 94.81 107 VAL A C 1
ATOM 830 O O . VAL A 1 107 ? -0.374 -1.548 -14.675 1.00 94.81 107 VAL A O 1
ATOM 833 N N . HIS A 1 108 ? -1.278 -2.846 -13.100 1.00 95.00 108 HIS A N 1
ATOM 834 C CA . HIS A 1 108 ? -0.275 -3.905 -13.266 1.00 95.00 108 HIS A CA 1
ATOM 835 C C . HIS A 1 108 ? -0.119 -4.446 -14.699 1.00 95.00 108 HIS A C 1
ATOM 837 O O . HIS A 1 108 ? 1.022 -4.661 -15.107 1.00 95.00 108 HIS A O 1
ATOM 843 N N . PRO A 1 109 ? -1.180 -4.623 -15.518 1.00 96.38 109 PRO A N 1
ATOM 844 C CA . PRO A 1 109 ? -1.008 -4.971 -16.930 1.00 96.38 109 PRO A CA 1
ATOM 845 C C . PRO A 1 109 ? -0.134 -3.971 -17.699 1.00 96.38 109 PRO A C 1
ATOM 847 O O . PRO A 1 109 ? 0.687 -4.381 -18.520 1.00 96.38 109 PRO A O 1
ATOM 850 N N . PHE A 1 110 ? -0.269 -2.671 -17.410 1.00 96.06 110 PHE A N 1
ATOM 851 C CA . PHE A 1 110 ? 0.592 -1.645 -17.991 1.00 96.06 110 PHE A CA 1
ATOM 852 C C . PHE A 1 110 ? 2.034 -1.796 -17.491 1.00 96.06 110 PHE A C 1
ATOM 854 O O . PHE A 1 110 ? 2.942 -1.871 -18.316 1.00 96.06 110 PHE A O 1
ATOM 861 N N . VAL A 1 111 ? 2.254 -1.935 -16.180 1.00 96.44 111 VAL A N 1
ATOM 862 C CA . VAL A 1 111 ? 3.603 -2.110 -15.606 1.00 96.44 111 VAL A CA 1
ATOM 863 C C . VAL A 1 111 ? 4.317 -3.323 -16.210 1.00 96.44 111 VAL A C 1
ATOM 865 O O . VAL A 1 111 ? 5.446 -3.191 -16.679 1.00 96.44 111 VAL A O 1
ATOM 868 N N . TYR A 1 112 ? 3.650 -4.478 -16.306 1.00 97.12 112 TYR A N 1
ATOM 869 C CA . TYR A 1 112 ? 4.232 -5.667 -16.936 1.00 97.12 112 TYR A CA 1
ATOM 870 C C . TYR A 1 112 ? 4.562 -5.437 -18.413 1.00 97.12 112 TYR A C 1
ATOM 872 O O . TYR A 1 112 ? 5.648 -5.806 -18.854 1.00 97.12 112 TYR A O 1
ATOM 880 N N . SER A 1 113 ? 3.685 -4.756 -19.159 1.00 98.00 113 SER A N 1
ATOM 881 C CA . SER A 1 113 ? 3.970 -4.413 -20.558 1.00 98.00 113 SER A CA 1
ATOM 882 C C . SER A 1 113 ? 5.216 -3.532 -20.708 1.00 98.00 113 SER A C 1
ATOM 884 O O . SER A 1 113 ? 5.988 -3.721 -21.644 1.00 98.00 113 SER A O 1
ATOM 886 N N . GLN A 1 114 ? 5.450 -2.601 -19.773 1.00 97.44 114 GLN A N 1
ATOM 887 C CA . GLN A 1 114 ? 6.642 -1.752 -19.779 1.00 97.44 114 GLN A CA 1
ATOM 888 C C . GLN A 1 114 ? 7.903 -2.543 -19.412 1.00 97.44 114 GLN A C 1
ATOM 890 O O . GLN A 1 114 ? 8.941 -2.352 -20.041 1.00 97.44 114 GLN A O 1
ATOM 895 N N . GLN A 1 115 ? 7.822 -3.475 -18.455 1.00 97.31 115 GLN A N 1
ATOM 896 C CA . GLN A 1 115 ? 8.944 -4.368 -18.143 1.00 97.31 115 GLN A CA 1
ATOM 897 C C . GLN A 1 115 ? 9.351 -5.209 -19.360 1.00 97.31 115 GLN A C 1
ATOM 899 O O . GLN A 1 115 ? 10.541 -5.326 -19.658 1.00 97.31 115 GLN A O 1
ATOM 904 N N . ASP A 1 116 ? 8.371 -5.776 -20.066 1.00 98.12 116 ASP A N 1
ATOM 905 C CA . ASP A 1 116 ? 8.613 -6.594 -21.255 1.00 98.12 116 ASP A CA 1
ATOM 906 C C . ASP A 1 116 ? 9.231 -5.755 -22.386 1.00 98.12 116 ASP A C 1
ATOM 908 O O . ASP A 1 116 ? 10.220 -6.175 -22.990 1.00 98.12 116 ASP A O 1
ATOM 912 N N . ALA A 1 117 ? 8.724 -4.537 -22.613 1.00 98.19 117 ALA A N 1
ATOM 913 C CA . ALA A 1 117 ? 9.265 -3.610 -23.610 1.00 98.19 117 ALA A CA 1
ATOM 914 C C . ALA A 1 117 ? 10.716 -3.184 -23.308 1.00 98.19 117 ALA A C 1
ATOM 916 O O . ALA A 1 117 ? 11.539 -3.104 -24.221 1.00 98.19 117 ALA A O 1
ATOM 917 N N . LEU A 1 118 ? 11.063 -2.953 -22.035 1.00 97.44 118 LEU A N 1
ATOM 918 C CA . LEU A 1 118 ? 12.441 -2.643 -21.631 1.00 97.44 118 LEU A CA 1
ATOM 919 C C . LEU A 1 118 ? 13.392 -3.821 -21.879 1.00 97.44 118 LEU A C 1
ATOM 921 O O . LEU A 1 118 ? 14.514 -3.607 -22.333 1.00 97.44 118 LEU A O 1
ATOM 925 N N . ILE A 1 119 ? 12.952 -5.058 -21.628 1.00 98.06 119 ILE A N 1
ATOM 926 C CA . ILE A 1 119 ? 13.745 -6.257 -21.946 1.00 98.06 119 ILE A CA 1
ATOM 927 C C . ILE A 1 119 ? 13.907 -6.436 -23.455 1.00 98.06 119 ILE A C 1
ATOM 929 O O . ILE A 1 119 ? 14.971 -6.861 -23.903 1.00 98.06 119 ILE A O 1
ATOM 933 N N . GLU A 1 120 ? 12.871 -6.154 -24.245 1.00 98.06 120 GLU A N 1
ATOM 934 C CA . GLU A 1 120 ? 12.963 -6.232 -25.704 1.00 98.06 120 GLU A CA 1
ATOM 935 C C . GLU A 1 120 ? 13.992 -5.230 -26.249 1.00 98.06 120 GLU A C 1
ATOM 937 O O . GLU A 1 120 ? 14.798 -5.584 -27.112 1.00 98.06 120 GLU A O 1
ATOM 942 N N . ALA A 1 121 ? 14.011 -4.010 -25.704 1.00 97.94 121 ALA A N 1
ATOM 943 C CA . ALA A 1 121 ? 14.968 -2.973 -26.076 1.00 97.94 121 ALA A CA 1
ATOM 944 C C . ALA A 1 121 ? 16.397 -3.252 -25.569 1.00 97.94 121 ALA A C 1
ATOM 946 O O . ALA A 1 121 ? 17.360 -2.961 -26.278 1.00 97.94 121 ALA A O 1
ATOM 947 N N . GLU A 1 122 ? 16.545 -3.821 -24.369 1.00 97.44 122 GLU A N 1
ATOM 948 C CA . GLU A 1 122 ? 17.832 -4.152 -23.750 1.00 97.44 122 GLU A CA 1
ATOM 949 C C . GLU A 1 122 ? 17.796 -5.565 -23.123 1.00 97.44 122 GLU A C 1
ATOM 951 O O . GLU A 1 122 ? 17.529 -5.733 -21.925 1.00 97.44 122 GLU A O 1
ATOM 956 N N . PRO A 1 123 ? 18.094 -6.618 -23.914 1.00 97.25 123 PRO A N 1
ATOM 957 C CA . PRO A 1 123 ? 17.993 -8.009 -23.466 1.00 97.25 123 PRO A CA 1
ATOM 958 C C . PRO A 1 123 ? 18.860 -8.371 -22.254 1.00 97.25 123 PRO A C 1
ATOM 960 O O . PRO A 1 123 ? 18.575 -9.365 -21.576 1.00 97.25 123 PRO A O 1
ATOM 963 N N . SER A 1 124 ? 19.908 -7.594 -21.949 1.00 97.12 124 SER A N 1
ATOM 964 C CA . SER A 1 124 ? 20.733 -7.817 -20.753 1.00 97.12 124 SER A CA 1
ATOM 965 C C . SER A 1 124 ? 19.965 -7.603 -19.439 1.00 97.12 124 SER A C 1
ATOM 967 O O . SER A 1 124 ? 20.318 -8.212 -18.425 1.00 97.12 124 SER A O 1
ATOM 969 N N . LEU A 1 125 ? 18.859 -6.846 -19.460 1.00 95.81 125 LEU A N 1
ATOM 970 C CA . LEU A 1 125 ? 17.998 -6.599 -18.297 1.00 95.81 125 LEU A CA 1
ATOM 971 C C . LEU A 1 125 ? 17.136 -7.801 -17.896 1.00 95.81 125 LEU A C 1
ATOM 973 O O . LEU A 1 125 ? 16.483 -7.764 -16.855 1.00 95.81 125 LEU A O 1
ATOM 977 N N . LYS A 1 126 ? 17.141 -8.900 -18.659 1.00 95.94 126 LYS A N 1
ATOM 978 C CA . LYS A 1 126 ? 16.300 -10.075 -18.379 1.00 95.94 126 LYS A CA 1
ATOM 979 C C . LYS A 1 126 ? 16.474 -10.641 -16.965 1.00 95.94 126 LYS A C 1
ATOM 981 O O . LYS A 1 126 ? 15.503 -11.087 -16.357 1.00 95.94 126 LYS A O 1
ATOM 986 N N . ASN A 1 127 ? 17.695 -10.610 -16.428 1.00 96.00 127 ASN A N 1
ATOM 987 C CA . ASN A 1 127 ? 17.979 -11.082 -15.067 1.00 96.00 127 ASN A CA 1
ATOM 988 C C . ASN A 1 127 ? 17.524 -10.101 -13.972 1.00 96.00 127 ASN A C 1
ATOM 990 O O . ASN A 1 127 ? 17.493 -10.493 -12.811 1.00 96.00 127 ASN A O 1
ATOM 994 N N . ALA A 1 128 ? 17.167 -8.869 -14.343 1.00 94.62 128 ALA A N 1
ATOM 995 C CA . ALA A 1 128 ? 16.708 -7.800 -13.461 1.00 94.62 128 ALA A CA 1
ATOM 996 C C . ALA A 1 128 ? 15.188 -7.546 -13.575 1.00 94.62 128 ALA A C 1
ATOM 998 O O . ALA A 1 128 ? 14.699 -6.487 -13.190 1.00 94.62 128 ALA A O 1
ATOM 999 N N . TYR A 1 129 ? 14.412 -8.485 -14.140 1.00 93.69 129 TYR A N 1
ATOM 1000 C CA . TYR A 1 129 ? 12.983 -8.272 -14.416 1.00 93.69 129 TYR A CA 1
ATOM 1001 C C . TYR A 1 129 ? 12.186 -7.848 -13.179 1.00 93.69 129 TYR A C 1
ATOM 1003 O O . TYR A 1 129 ? 11.285 -7.022 -13.282 1.00 93.69 129 TYR A O 1
ATOM 1011 N N . ARG A 1 130 ? 12.513 -8.402 -12.005 1.00 91.31 130 ARG A N 1
ATOM 1012 C CA . ARG A 1 130 ? 11.825 -8.075 -10.748 1.00 91.31 130 ARG A CA 1
ATOM 1013 C C . ARG A 1 130 ? 12.169 -6.678 -10.254 1.00 91.31 130 ARG A C 1
ATOM 1015 O O . ARG A 1 130 ? 11.321 -6.030 -9.657 1.00 91.31 130 ARG A O 1
ATOM 1022 N N . GLU A 1 131 ? 13.393 -6.241 -10.503 1.00 92.31 131 GLU A N 1
ATOM 1023 C CA . GLU A 1 131 ? 13.945 -4.949 -10.126 1.00 92.31 131 GLU A CA 1
ATOM 1024 C C . GLU A 1 131 ? 13.427 -3.827 -11.037 1.00 92.31 131 GLU A C 1
ATOM 1026 O O . GLU A 1 131 ? 13.277 -2.702 -10.575 1.00 92.31 131 GLU A O 1
ATOM 1031 N N . LEU A 1 132 ? 13.072 -4.129 -12.293 1.00 94.00 132 LEU A N 1
ATOM 1032 C CA . LEU A 1 132 ? 12.434 -3.163 -13.200 1.00 94.00 132 LEU A CA 1
ATOM 1033 C C . LEU A 1 132 ? 11.049 -2.716 -12.716 1.00 94.00 132 LEU A C 1
ATOM 1035 O O . LEU A 1 132 ? 10.668 -1.569 -12.917 1.00 94.00 132 LEU A O 1
ATOM 1039 N N . HIS A 1 133 ? 10.298 -3.611 -12.075 1.00 94.06 133 HIS A N 1
ATOM 1040 C CA . HIS A 1 133 ? 8.932 -3.346 -11.626 1.00 94.06 133 HIS A CA 1
ATOM 1041 C C . HIS A 1 133 ? 8.822 -2.125 -10.682 1.00 94.06 133 HIS A C 1
ATOM 1043 O O . HIS A 1 133 ? 8.113 -1.185 -11.038 1.00 94.06 133 HIS A O 1
ATOM 1049 N N . PRO A 1 134 ? 9.550 -2.060 -9.543 1.00 90.38 134 PRO A N 1
ATOM 1050 C CA . PRO A 1 134 ? 9.514 -0.888 -8.667 1.00 90.38 134 PRO A CA 1
ATOM 1051 C C . PRO A 1 134 ? 10.105 0.379 -9.297 1.00 90.38 134 PRO A C 1
ATOM 1053 O O . PRO A 1 134 ? 9.736 1.476 -8.888 1.00 90.38 134 PRO A O 1
ATOM 1056 N N . ILE A 1 135 ? 10.992 0.262 -10.293 1.00 91.50 135 ILE A N 1
ATOM 1057 C CA . ILE A 1 135 ? 11.518 1.427 -11.024 1.00 91.50 135 ILE A CA 1
ATOM 1058 C C . ILE A 1 135 ? 10.401 2.069 -11.854 1.00 91.50 135 ILE A C 1
ATOM 1060 O O . ILE A 1 135 ? 10.173 3.267 -11.742 1.00 91.50 135 ILE A O 1
ATOM 1064 N N . ILE A 1 136 ? 9.655 1.267 -12.620 1.00 94.31 136 ILE A N 1
ATOM 1065 C CA . ILE A 1 136 ? 8.532 1.754 -13.436 1.00 94.31 136 ILE A CA 1
ATOM 1066 C C . ILE A 1 136 ? 7.448 2.389 -12.556 1.00 94.31 136 ILE A C 1
ATOM 1068 O O . ILE A 1 136 ? 6.908 3.438 -12.892 1.00 94.31 136 ILE A O 1
ATOM 1072 N N . GLU A 1 137 ? 7.135 1.772 -11.419 1.00 94.69 137 GLU A N 1
ATOM 1073 C CA . GLU A 1 137 ? 6.206 2.337 -10.433 1.00 94.69 137 GLU A CA 1
ATOM 1074 C C . GLU A 1 137 ? 6.698 3.673 -9.855 1.00 94.69 137 GLU A C 1
ATOM 1076 O O . GLU A 1 137 ? 5.907 4.600 -9.702 1.00 94.69 137 GLU A O 1
ATOM 1081 N N . THR A 1 138 ? 8.001 3.806 -9.593 1.00 90.31 138 THR A N 1
ATOM 1082 C CA . THR A 1 138 ? 8.606 5.062 -9.112 1.00 90.31 138 THR A CA 1
ATOM 1083 C C . THR A 1 138 ? 8.563 6.164 -10.180 1.00 90.31 138 THR A C 1
ATOM 1085 O O . THR A 1 138 ? 8.323 7.337 -9.871 1.00 90.31 138 THR A O 1
ATOM 1088 N N . ASP A 1 139 ? 8.756 5.802 -11.450 1.00 92.31 139 ASP A N 1
ATOM 1089 C CA . ASP A 1 139 ? 8.616 6.732 -12.574 1.00 92.31 139 ASP A CA 1
ATOM 1090 C C . ASP A 1 139 ? 7.161 7.205 -12.721 1.00 92.31 139 ASP A C 1
ATOM 1092 O O . ASP A 1 139 ? 6.913 8.394 -12.940 1.00 92.31 139 ASP A O 1
ATOM 1096 N N . LEU A 1 140 ? 6.191 6.300 -12.538 1.00 94.12 140 LEU A N 1
ATOM 1097 C CA . LEU A 1 140 ? 4.766 6.638 -12.515 1.00 94.12 140 LEU A CA 1
ATOM 1098 C C . LEU A 1 140 ? 4.414 7.575 -11.357 1.00 94.12 140 LEU A C 1
ATOM 1100 O O . LEU A 1 140 ? 3.731 8.571 -11.593 1.00 94.12 140 LEU A O 1
ATOM 1104 N N . ASP A 1 141 ? 4.917 7.311 -10.150 1.00 93.81 141 ASP A N 1
ATOM 1105 C CA . ASP A 1 141 ? 4.753 8.191 -8.987 1.00 93.81 141 ASP A CA 1
ATOM 1106 C C . ASP A 1 141 ? 5.211 9.619 -9.306 1.00 93.81 141 ASP A C 1
ATOM 1108 O O . ASP A 1 141 ? 4.466 10.584 -9.113 1.00 93.81 141 ASP A O 1
ATOM 1112 N N . SER A 1 142 ? 6.420 9.750 -9.855 1.00 92.19 142 SER A N 1
ATOM 1113 C CA . SER A 1 142 ? 7.015 11.045 -10.197 1.00 92.19 142 SER A CA 1
ATOM 1114 C C . SER A 1 142 ? 6.228 11.765 -11.296 1.00 92.19 142 SER A C 1
ATOM 1116 O O . SER A 1 142 ? 5.956 12.965 -11.193 1.00 92.19 142 SER A O 1
ATOM 1118 N N . TYR A 1 143 ? 5.825 11.034 -12.340 1.00 94.56 143 TYR A N 1
ATOM 1119 C CA . TYR A 1 143 ? 5.035 11.578 -13.442 1.00 94.56 143 TYR A CA 1
ATOM 1120 C C . TYR A 1 143 ? 3.650 12.044 -12.983 1.00 94.56 143 TYR A C 1
ATOM 1122 O O . TYR A 1 143 ? 3.252 13.168 -13.292 1.00 94.56 143 TYR A O 1
ATOM 1130 N N . LEU A 1 144 ? 2.917 11.210 -12.240 1.00 95.06 144 LEU A N 1
ATOM 1131 C CA . LEU A 1 144 ? 1.565 11.523 -11.779 1.00 95.06 144 LEU A CA 1
ATOM 1132 C C . LEU A 1 144 ? 1.567 12.675 -10.781 1.00 95.06 144 LEU A C 1
ATOM 1134 O O . LEU A 1 144 ? 0.697 13.541 -10.861 1.00 95.06 144 LEU A O 1
ATOM 1138 N N . LEU A 1 145 ? 2.566 12.747 -9.900 1.00 94.12 145 LEU A N 1
ATOM 1139 C CA . LEU A 1 145 ? 2.732 13.875 -8.990 1.00 94.12 145 LEU A CA 1
ATOM 1140 C C . LEU A 1 145 ? 2.878 15.197 -9.750 1.00 94.12 145 LEU A C 1
ATOM 1142 O O . LEU A 1 145 ? 2.156 16.160 -9.479 1.00 94.12 145 LEU A O 1
ATOM 1146 N N . TRP A 1 146 ? 3.759 15.231 -10.749 1.00 95.75 146 TRP A N 1
ATOM 1147 C CA . TRP A 1 146 ? 3.935 16.414 -11.586 1.00 95.75 146 TRP A CA 1
ATOM 1148 C C . TRP A 1 146 ? 2.679 16.735 -12.406 1.00 95.75 146 TRP A C 1
ATOM 1150 O O . TRP A 1 146 ? 2.244 17.887 -12.459 1.00 95.75 146 TRP A O 1
ATOM 1160 N N . HIS A 1 147 ? 2.066 15.723 -13.015 1.00 96.56 147 HIS A N 1
ATOM 1161 C CA . HIS A 1 147 ? 0.907 15.890 -13.884 1.00 96.56 147 HIS A CA 1
ATOM 1162 C C . HIS A 1 147 ? -0.336 16.367 -13.117 1.00 96.56 147 HIS A C 1
ATOM 1164 O O . HIS A 1 147 ? -1.040 17.258 -13.585 1.00 96.56 147 HIS A O 1
ATOM 1170 N N . MET A 1 148 ? -0.604 15.798 -11.938 1.00 94.81 148 MET A N 1
ATOM 1171 C CA . MET A 1 148 ? -1.835 16.043 -11.174 1.00 94.81 148 MET A CA 1
ATOM 1172 C C . MET A 1 148 ? -1.714 17.164 -10.142 1.00 94.81 148 MET A C 1
ATOM 1174 O O . MET A 1 148 ? -2.732 17.729 -9.741 1.00 94.81 148 MET A O 1
ATOM 1178 N N . ARG A 1 149 ? -0.503 17.449 -9.648 1.00 92.62 149 ARG A N 1
ATOM 1179 C CA . ARG A 1 149 ? -0.273 18.421 -8.564 1.00 92.62 149 ARG A CA 1
ATOM 1180 C C . ARG A 1 149 ? 0.738 19.509 -8.919 1.00 92.62 149 ARG A C 1
ATOM 1182 O O . ARG A 1 149 ? 0.937 20.410 -8.111 1.00 92.62 149 ARG A O 1
ATOM 1189 N N . HIS A 1 150 ? 1.359 19.453 -10.101 1.00 95.12 150 HIS A N 1
ATOM 1190 C CA . HIS A 1 150 ? 2.367 20.421 -10.554 1.00 95.12 150 HIS A CA 1
ATOM 1191 C C . HIS A 1 150 ? 3.506 20.633 -9.541 1.00 95.12 150 HIS A C 1
ATOM 1193 O O . HIS A 1 150 ? 4.029 21.735 -9.391 1.00 95.12 150 HIS A O 1
ATOM 1199 N N . THR A 1 151 ? 3.889 19.557 -8.848 1.00 93.31 151 THR A N 1
ATOM 1200 C CA . THR A 1 151 ? 4.962 19.514 -7.844 1.00 93.31 151 THR A CA 1
ATOM 1201 C C . THR A 1 151 ? 5.898 18.336 -8.133 1.00 93.31 151 THR A C 1
ATOM 1203 O O . THR A 1 151 ? 5.655 17.558 -9.055 1.00 93.31 151 THR A O 1
ATOM 1206 N N . THR A 1 152 ? 6.981 18.206 -7.372 1.00 90.69 152 THR A N 1
ATOM 1207 C CA . THR A 1 152 ? 7.937 17.094 -7.489 1.00 90.69 152 THR A CA 1
ATOM 1208 C C . THR A 1 152 ? 8.235 16.503 -6.115 1.00 90.69 152 THR A C 1
ATOM 1210 O O . THR A 1 152 ? 7.875 17.091 -5.095 1.00 90.69 152 THR A O 1
ATOM 1213 N N . VAL A 1 153 ? 8.931 15.365 -6.078 1.00 85.81 153 VAL A N 1
ATOM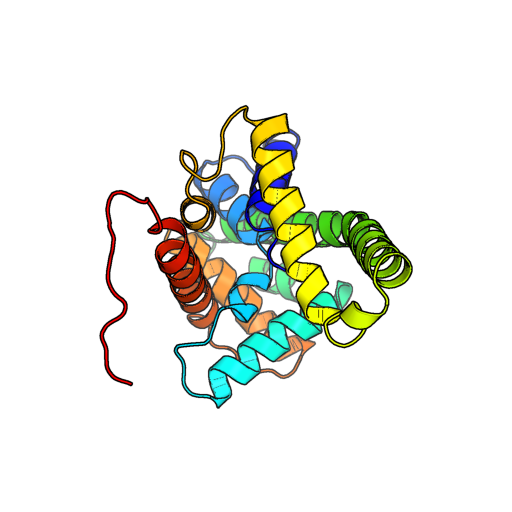 1214 C CA . VAL A 1 153 ? 9.355 14.718 -4.825 1.00 85.81 153 VAL A CA 1
ATOM 1215 C C . VAL A 1 153 ? 10.339 15.560 -3.997 1.00 85.81 153 VAL A C 1
ATOM 1217 O O . VAL A 1 153 ? 10.528 15.284 -2.819 1.00 85.81 153 VAL A O 1
ATOM 1220 N N . GLU A 1 154 ? 10.928 16.617 -4.571 1.00 83.81 154 GLU A N 1
ATOM 1221 C CA . GLU A 1 154 ? 11.750 17.585 -3.825 1.00 83.81 154 GLU A CA 1
ATOM 1222 C C . GLU A 1 154 ? 10.911 18.457 -2.878 1.00 83.81 154 GLU A C 1
ATOM 1224 O O . GLU A 1 154 ? 11.399 18.924 -1.850 1.00 83.81 154 GLU A O 1
ATOM 1229 N N . THR A 1 155 ? 9.646 18.697 -3.233 1.00 87.19 155 THR A N 1
ATOM 1230 C CA . THR A 1 155 ? 8.718 19.586 -2.516 1.00 87.19 155 THR A CA 1
ATOM 1231 C C . THR A 1 155 ? 7.492 18.863 -1.965 1.00 87.19 155 THR A C 1
ATOM 1233 O O . THR A 1 155 ? 6.689 19.475 -1.266 1.00 87.19 155 THR A O 1
ATOM 1236 N N . PHE A 1 156 ? 7.342 17.579 -2.278 1.00 86.44 156 PHE A N 1
ATOM 1237 C CA . PHE A 1 156 ? 6.333 16.673 -1.740 1.00 86.44 156 PHE A CA 1
ATOM 1238 C C . PHE A 1 156 ? 7.046 15.382 -1.310 1.00 86.44 156 PHE A C 1
ATOM 1240 O O . PHE A 1 156 ? 7.197 14.474 -2.131 1.00 86.44 156 PHE A O 1
ATOM 1247 N N . PRO A 1 157 ? 7.561 15.313 -0.071 1.00 87.12 157 PRO A N 1
ATOM 1248 C CA . PRO A 1 157 ? 8.288 14.145 0.413 1.00 87.12 157 PRO A CA 1
ATOM 1249 C C . PRO A 1 157 ? 7.372 12.908 0.448 1.00 87.12 157 PRO A C 1
ATOM 1251 O O . PRO A 1 157 ? 6.369 12.928 1.166 1.00 87.12 157 PRO A O 1
ATOM 1254 N N . PRO A 1 158 ? 7.682 11.825 -0.295 1.00 87.81 158 PRO A N 1
ATOM 1255 C CA . PRO A 1 158 ? 6.873 10.607 -0.300 1.00 87.81 158 PRO A CA 1
ATOM 1256 C C . PRO A 1 158 ? 6.496 10.090 1.093 1.00 87.81 158 PRO A C 1
ATOM 1258 O O . PRO A 1 158 ? 5.370 9.642 1.284 1.00 87.81 158 PRO A O 1
ATOM 1261 N N . ALA A 1 159 ? 7.392 10.173 2.082 1.00 89.31 159 ALA A N 1
ATOM 1262 C CA . ALA A 1 159 ? 7.117 9.698 3.439 1.00 89.31 159 ALA A CA 1
ATOM 1263 C C . ALA A 1 159 ? 5.869 10.335 4.091 1.00 89.31 159 ALA A C 1
ATOM 1265 O O . ALA A 1 159 ? 5.229 9.682 4.918 1.00 89.31 159 ALA A O 1
ATOM 1266 N N . GLU A 1 160 ? 5.485 11.557 3.703 1.00 87.88 160 GLU A N 1
ATOM 1267 C CA . GLU A 1 160 ? 4.314 12.260 4.253 1.00 87.88 160 GLU A CA 1
ATOM 1268 C C . GLU A 1 160 ? 2.997 11.526 3.962 1.00 87.88 160 GLU A C 1
ATOM 1270 O O . GLU A 1 160 ? 2.059 11.582 4.754 1.00 87.88 160 GLU A O 1
ATOM 1275 N N . VAL A 1 161 ? 2.910 10.761 2.869 1.00 90.56 161 VAL A N 1
ATOM 1276 C CA . VAL A 1 161 ? 1.663 10.055 2.514 1.00 90.56 161 VAL A CA 1
ATOM 1277 C C . VAL A 1 161 ? 1.389 8.827 3.389 1.00 90.56 161 VAL A C 1
ATOM 1279 O O . VAL A 1 161 ? 0.291 8.270 3.350 1.00 90.56 161 VAL A O 1
ATOM 1282 N N . LEU A 1 162 ? 2.383 8.395 4.174 1.00 91.31 162 LEU A N 1
ATOM 1283 C CA . LEU A 1 162 ? 2.258 7.327 5.169 1.00 91.31 162 LEU A CA 1
ATOM 1284 C C . LEU A 1 162 ? 1.778 7.855 6.529 1.00 91.31 162 LEU A C 1
ATOM 1286 O O . LEU A 1 162 ? 1.517 7.058 7.437 1.00 91.31 162 LEU A O 1
ATOM 1290 N N . GLU A 1 163 ? 1.677 9.176 6.700 1.00 90.19 163 GLU A N 1
ATOM 1291 C CA . GLU A 1 163 ? 1.232 9.773 7.951 1.00 90.19 163 GLU A CA 1
ATOM 1292 C C . GLU A 1 163 ? -0.243 9.462 8.224 1.00 90.19 163 GLU A C 1
ATOM 1294 O O . GLU A 1 163 ? -1.156 9.727 7.439 1.00 90.19 163 GLU A O 1
ATOM 1299 N N . ALA A 1 164 ? -0.490 8.899 9.401 1.00 92.62 164 ALA A N 1
ATOM 1300 C CA . ALA A 1 164 ? -1.827 8.583 9.858 1.00 92.62 164 ALA A CA 1
ATOM 1301 C C . ALA A 1 164 ? -1.942 8.732 11.366 1.00 92.62 164 ALA A C 1
ATOM 1303 O O . ALA A 1 164 ? -0.974 8.539 12.112 1.00 92.62 164 ALA A O 1
ATOM 1304 N N . ILE A 1 165 ? -3.153 9.049 11.819 1.00 94.00 165 ILE A N 1
ATOM 1305 C CA . ILE A 1 165 ? -3.447 9.141 13.248 1.00 94.00 165 ILE A CA 1
ATOM 1306 C C . ILE A 1 165 ? -3.322 7.762 13.909 1.00 94.00 165 ILE A C 1
ATOM 1308 O O . ILE A 1 165 ? -3.464 6.716 13.270 1.00 94.00 165 ILE A O 1
ATOM 1312 N N . GLU A 1 166 ? -3.038 7.751 15.210 1.00 94.44 166 GLU A N 1
ATOM 1313 C CA . GLU A 1 166 ? -2.768 6.520 15.964 1.00 94.44 166 GLU A CA 1
ATOM 1314 C C . GLU A 1 166 ? -3.918 5.508 15.882 1.00 94.44 166 GLU A C 1
ATOM 1316 O O . GLU 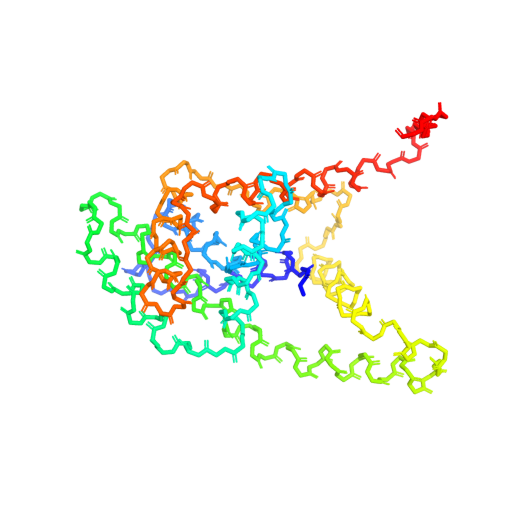A 1 166 ? -3.684 4.328 15.616 1.00 94.44 166 GLU A O 1
ATOM 1321 N N . SER A 1 167 ? -5.162 5.979 16.005 1.00 93.00 167 SER A N 1
ATOM 1322 C CA . SER A 1 167 ? -6.354 5.132 15.895 1.00 93.00 167 SER A CA 1
ATOM 1323 C C . SER A 1 167 ? -6.452 4.443 14.532 1.00 93.00 167 SER A C 1
ATOM 1325 O O . SER A 1 167 ? -6.708 3.243 14.474 1.00 93.00 167 SER A O 1
ATOM 1327 N N . THR A 1 168 ? -6.173 5.152 13.437 1.00 96.31 168 THR A N 1
ATOM 1328 C CA . THR A 1 168 ? -6.177 4.589 12.081 1.00 96.31 168 THR A CA 1
ATOM 1329 C C . THR A 1 168 ? -5.137 3.480 11.925 1.00 96.31 168 THR A C 1
ATOM 1331 O O . THR A 1 168 ? -5.447 2.405 11.404 1.00 96.31 168 THR A O 1
ATOM 1334 N N . LYS A 1 169 ? -3.908 3.707 12.406 1.00 97.81 169 LYS A N 1
ATOM 1335 C CA . LYS A 1 169 ? -2.833 2.702 12.355 1.00 97.81 169 LYS A CA 1
ATOM 1336 C C . LYS A 1 169 ? -3.199 1.457 13.166 1.00 97.81 169 LYS A C 1
ATOM 1338 O O . LYS A 1 169 ? -2.975 0.338 12.702 1.00 97.81 169 LYS A O 1
ATOM 1343 N N . HIS A 1 170 ? -3.813 1.648 14.335 1.00 96.62 170 HIS A N 1
ATOM 1344 C CA . HIS A 1 170 ? -4.293 0.559 15.182 1.00 96.62 170 HIS A CA 1
ATOM 1345 C C . HIS A 1 170 ? -5.409 -0.252 14.509 1.00 96.62 170 HIS A C 1
ATOM 1347 O O . HIS A 1 170 ? -5.343 -1.481 14.478 1.00 96.62 170 HIS A O 1
ATOM 1353 N N . VAL A 1 171 ? -6.395 0.427 13.914 1.00 98.06 171 VAL A N 1
ATOM 1354 C CA . VAL A 1 171 ? -7.492 -0.202 13.166 1.00 98.06 171 VAL A CA 1
ATOM 1355 C C . VAL A 1 171 ? -6.958 -1.015 11.987 1.00 98.06 171 VAL A C 1
ATOM 1357 O O . VAL A 1 171 ? -7.275 -2.199 11.876 1.00 98.06 171 VAL A O 1
ATOM 1360 N N . GLY A 1 172 ? -6.102 -0.427 11.145 1.00 98.31 172 GLY A N 1
ATOM 1361 C CA . GLY A 1 172 ? -5.491 -1.135 10.015 1.00 98.31 172 GLY A CA 1
ATOM 1362 C C . GLY A 1 172 ? -4.690 -2.359 10.465 1.00 98.31 172 GLY A C 1
ATOM 1363 O O . GLY A 1 172 ? -4.840 -3.449 9.913 1.00 98.31 172 GLY A O 1
ATOM 1364 N N . GLY A 1 173 ? -3.912 -2.215 11.540 1.00 98.38 173 GLY A N 1
ATOM 1365 C CA . GLY A 1 173 ? -3.169 -3.310 12.156 1.00 98.38 173 GLY A CA 1
ATOM 1366 C C . GLY A 1 173 ? -4.053 -4.447 12.672 1.00 98.38 173 GLY A C 1
ATOM 1367 O O . GLY A 1 173 ? -3.756 -5.618 12.426 1.00 98.38 173 GLY A O 1
ATOM 1368 N N . ALA A 1 174 ? -5.165 -4.126 13.337 1.00 98.50 174 ALA A N 1
ATOM 1369 C CA . ALA A 1 174 ? -6.133 -5.115 13.806 1.00 98.50 174 ALA A CA 1
ATOM 1370 C C . ALA A 1 174 ? -6.790 -5.874 12.641 1.00 98.50 174 ALA A C 1
ATOM 1372 O O . ALA A 1 174 ? -6.849 -7.107 12.662 1.00 98.50 174 ALA A O 1
ATOM 1373 N N . LEU A 1 175 ? -7.227 -5.155 11.600 1.00 98.75 175 LEU A N 1
ATOM 1374 C CA . LEU A 1 175 ? -7.857 -5.749 10.418 1.00 98.75 175 LEU A CA 1
ATOM 1375 C C . LEU A 1 175 ? -6.882 -6.656 9.653 1.00 98.75 175 LEU A C 1
ATOM 1377 O O . LEU A 1 175 ? -7.224 -7.800 9.349 1.00 98.75 175 LEU A O 1
ATOM 1381 N N . PHE A 1 176 ? -5.649 -6.206 9.403 1.00 98.69 176 PHE A N 1
ATOM 1382 C CA . PHE A 1 176 ? -4.648 -7.029 8.721 1.00 98.69 176 PHE A CA 1
ATOM 1383 C C . PHE A 1 176 ? -4.188 -8.224 9.550 1.00 98.69 176 PHE A C 1
ATOM 1385 O O . PHE A 1 176 ? -4.011 -9.303 8.991 1.00 98.69 176 PHE A O 1
ATOM 1392 N N . SER A 1 177 ? -4.033 -8.077 10.869 1.00 98.56 177 SER A N 1
ATOM 1393 C CA . SER A 1 177 ? -3.703 -9.199 11.757 1.00 98.56 177 SER A CA 1
ATOM 1394 C C . SER A 1 177 ? -4.773 -10.291 11.695 1.00 98.56 177 SER A C 1
ATOM 1396 O O . SER A 1 177 ? -4.460 -11.480 11.598 1.00 98.56 177 SER A O 1
ATOM 1398 N N . GLN A 1 178 ? -6.047 -9.889 11.656 1.00 98.44 178 GLN A N 1
ATOM 1399 C CA . GLN A 1 178 ? -7.155 -10.821 11.506 1.00 98.44 178 GLN A CA 1
ATOM 1400 C C . GLN A 1 178 ? -7.123 -11.544 10.153 1.00 98.44 178 GLN A C 1
ATOM 1402 O O . GLN A 1 178 ? -7.245 -12.769 10.123 1.00 98.44 178 GLN A O 1
ATOM 1407 N N . VAL A 1 179 ? -6.935 -10.814 9.048 1.00 98.56 179 VAL A N 1
ATOM 1408 C CA . VAL A 1 179 ? -6.824 -11.400 7.699 1.00 98.56 179 VAL A CA 1
ATOM 1409 C C . VAL A 1 179 ? -5.649 -12.370 7.624 1.00 98.56 179 VAL A C 1
ATOM 1411 O O . VAL A 1 179 ? -5.795 -13.485 7.123 1.00 98.56 179 VAL A O 1
ATOM 1414 N N . ALA A 1 180 ? -4.494 -11.965 8.156 1.00 98.50 180 ALA A N 1
ATOM 1415 C CA . ALA A 1 180 ? -3.282 -12.770 8.173 1.00 98.50 180 ALA A CA 1
ATOM 1416 C C . ALA A 1 180 ? -3.531 -14.137 8.807 1.00 98.50 180 ALA A C 1
ATOM 1418 O O . ALA A 1 180 ? -3.183 -15.156 8.210 1.00 98.50 180 ALA A O 1
ATOM 1419 N N . LEU A 1 181 ? -4.193 -14.161 9.965 1.00 98.25 181 LEU A N 1
ATOM 1420 C CA . LEU A 1 181 ? -4.498 -15.398 10.666 1.00 98.25 181 LEU A CA 1
ATOM 1421 C C . LEU A 1 181 ? -5.608 -16.199 9.971 1.00 98.25 181 LEU A C 1
ATOM 1423 O O . LEU A 1 181 ? -5.421 -17.375 9.683 1.00 98.25 181 LEU A O 1
ATOM 1427 N N . GLN A 1 182 ? -6.758 -15.577 9.695 1.00 98.19 182 GLN A N 1
ATOM 1428 C CA . GLN A 1 182 ? -7.961 -16.293 9.248 1.00 98.19 182 GLN A CA 1
ATOM 1429 C C . GLN A 1 182 ? -7.887 -16.790 7.806 1.00 98.19 182 GLN A C 1
ATOM 1431 O O . GLN A 1 182 ? -8.450 -17.837 7.499 1.00 98.19 182 GLN A O 1
ATOM 1436 N N . VAL A 1 183 ? -7.236 -16.034 6.921 1.00 98.38 183 VAL A N 1
ATOM 1437 C CA . VAL A 1 183 ? -7.211 -16.332 5.482 1.00 98.38 183 VAL A CA 1
ATOM 1438 C C . VAL A 1 183 ? -5.902 -17.002 5.085 1.00 98.38 183 VAL A C 1
ATOM 1440 O O . VAL A 1 183 ? -5.890 -17.884 4.230 1.00 98.38 183 VAL A O 1
ATOM 1443 N N . PHE A 1 184 ? -4.790 -16.609 5.712 1.00 98.06 184 PHE A N 1
ATOM 1444 C CA . PHE A 1 184 ? -3.459 -17.019 5.270 1.00 98.06 184 PHE A CA 1
ATOM 1445 C C . PHE A 1 184 ? -2.675 -17.863 6.279 1.00 98.06 184 PHE A C 1
ATOM 1447 O O . PHE A 1 184 ? -1.565 -18.273 5.935 1.00 98.06 184 PHE A O 1
ATOM 1454 N N . ASP A 1 185 ? -3.214 -18.138 7.470 1.00 97.62 185 ASP A N 1
ATOM 1455 C CA . ASP A 1 185 ? -2.526 -18.876 8.543 1.00 97.62 185 ASP A CA 1
ATOM 1456 C C . ASP A 1 185 ? -1.140 -18.277 8.872 1.00 97.62 185 ASP A C 1
ATOM 1458 O O . ASP A 1 185 ? -0.118 -18.955 8.995 1.00 97.62 185 ASP A O 1
ATOM 1462 N N . LEU A 1 186 ? -1.080 -16.943 8.923 1.00 97.94 186 LEU A N 1
ATOM 1463 C CA . LEU A 1 186 ? 0.114 -16.172 9.251 1.00 97.94 186 LEU A CA 1
ATOM 1464 C C . LEU A 1 186 ? -0.059 -15.486 10.605 1.00 97.94 186 LEU A C 1
ATOM 1466 O O . LEU A 1 186 ? -1.020 -14.755 10.837 1.00 97.94 186 LEU A O 1
ATOM 1470 N N . ASN A 1 187 ? 0.931 -15.654 11.480 1.00 96.44 187 ASN A N 1
ATOM 1471 C CA . ASN A 1 187 ? 0.997 -14.928 12.742 1.00 96.44 187 ASN A CA 1
ATOM 1472 C C . ASN A 1 187 ? 1.638 -13.546 12.527 1.00 96.44 187 ASN A C 1
ATOM 1474 O O . ASN A 1 187 ? 2.858 -13.396 12.628 1.00 96.44 187 ASN A O 1
ATOM 1478 N N . VAL A 1 188 ? 0.813 -12.553 12.192 1.00 98.06 188 VAL A N 1
ATOM 1479 C CA . VAL A 1 188 ? 1.198 -11.137 12.087 1.00 98.06 188 VAL A CA 1
ATOM 1480 C C . VAL A 1 188 ? 0.479 -10.372 13.192 1.00 98.06 188 VAL A C 1
ATOM 1482 O O . VAL A 1 188 ? -0.748 -10.355 13.239 1.00 98.06 188 VAL A O 1
ATOM 1485 N N . GLY A 1 189 ? 1.235 -9.766 14.108 1.00 97.19 189 GLY A N 1
ATOM 1486 C CA . GLY A 1 189 ? 0.668 -9.0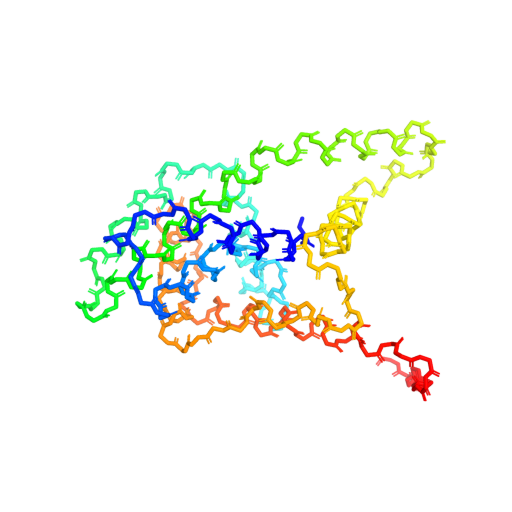34 15.241 1.00 97.19 189 GLY A CA 1
ATOM 1487 C C . GLY A 1 189 ? 0.051 -7.694 14.835 1.00 97.19 189 GLY A C 1
ATOM 1488 O O . GLY A 1 189 ? 0.496 -7.066 13.879 1.00 97.19 189 GLY A O 1
ATOM 1489 N N . VAL A 1 190 ? -0.923 -7.215 15.615 1.00 97.19 190 VAL A N 1
ATOM 1490 C CA . VAL A 1 190 ? -1.646 -5.953 15.349 1.00 97.19 190 VAL A CA 1
ATOM 1491 C C . VAL A 1 190 ? -0.722 -4.739 15.200 1.00 97.19 190 VAL A C 1
ATOM 1493 O O . VAL A 1 190 ? -0.960 -3.876 14.367 1.00 97.19 190 VAL A O 1
ATOM 1496 N N . GLY A 1 191 ? 0.379 -4.690 15.956 1.00 97.06 191 GLY A N 1
ATOM 1497 C CA . GLY A 1 191 ? 1.349 -3.594 15.882 1.00 97.06 191 GLY A CA 1
ATOM 1498 C C . GLY A 1 191 ? 2.327 -3.687 14.708 1.00 97.06 191 GLY A C 1
ATOM 1499 O O . GLY A 1 191 ? 3.153 -2.794 14.548 1.00 97.06 191 GLY A O 1
ATOM 1500 N N . GLU A 1 192 ? 2.308 -4.759 13.908 1.00 97.88 192 GLU A N 1
ATOM 1501 C CA . GLU A 1 192 ? 3.261 -4.900 12.802 1.00 97.88 192 GLU A CA 1
ATOM 1502 C C . GLU A 1 192 ? 2.937 -3.972 11.632 1.00 97.88 192 GLU A C 1
ATOM 1504 O O . GLU A 1 192 ? 3.872 -3.535 10.975 1.00 97.88 192 GLU A O 1
ATOM 1509 N N . TYR A 1 193 ? 1.669 -3.605 11.409 1.00 97.94 193 TYR A N 1
ATOM 1510 C CA . TYR A 1 193 ? 1.323 -2.651 10.349 1.00 97.94 193 TYR A CA 1
ATOM 1511 C C . TYR A 1 193 ? 1.884 -1.255 10.639 1.00 97.94 193 TYR A C 1
ATOM 1513 O O . TYR A 1 193 ? 2.552 -0.672 9.794 1.00 97.94 193 TYR A O 1
ATOM 1521 N N . GLU A 1 194 ? 1.723 -0.751 11.866 1.00 97.50 194 GLU A N 1
ATOM 1522 C CA . GLU A 1 194 ? 2.315 0.532 12.263 1.00 97.50 194 GLU A CA 1
ATOM 1523 C C . GLU A 1 194 ? 3.844 0.532 12.136 1.00 97.50 194 GLU A C 1
ATOM 1525 O O . GLU A 1 194 ? 4.422 1.465 11.582 1.00 97.50 194 GLU A O 1
ATOM 1530 N N . LYS A 1 195 ? 4.512 -0.525 12.607 1.00 97.38 195 LYS A N 1
ATOM 1531 C CA . LYS A 1 195 ? 5.970 -0.648 12.455 1.00 97.38 195 LYS A CA 1
ATOM 1532 C C . LYS A 1 195 ? 6.382 -0.748 10.990 1.00 97.38 195 LYS A C 1
ATOM 1534 O O . LYS A 1 195 ? 7.453 -0.281 10.628 1.00 97.38 195 LYS A O 1
ATOM 1539 N N . ALA A 1 196 ? 5.551 -1.360 10.151 1.00 96.81 196 ALA A N 1
ATOM 1540 C CA . ALA A 1 196 ? 5.791 -1.447 8.723 1.00 96.81 196 ALA A CA 1
ATOM 1541 C C . ALA A 1 196 ? 5.738 -0.056 8.076 1.00 96.81 196 ALA A C 1
ATOM 1543 O O . ALA A 1 196 ? 6.654 0.289 7.342 1.00 96.81 196 ALA A O 1
ATOM 1544 N N . LEU A 1 197 ? 4.755 0.780 8.436 1.00 96.19 197 LEU A N 1
ATOM 1545 C CA . LEU A 1 197 ? 4.693 2.190 8.023 1.00 96.19 197 LEU A CA 1
ATOM 1546 C C . LEU A 1 197 ? 5.936 2.974 8.474 1.00 96.19 197 LEU A C 1
ATOM 1548 O O . LEU A 1 197 ? 6.503 3.728 7.691 1.00 96.19 197 LEU A O 1
ATOM 1552 N N . GLN A 1 198 ? 6.395 2.766 9.713 1.00 94.88 198 GLN A N 1
ATOM 1553 C CA . GLN A 1 198 ? 7.599 3.418 10.247 1.00 94.88 198 GLN A CA 1
ATOM 1554 C C . GLN A 1 198 ? 8.874 2.996 9.505 1.00 94.88 198 GLN A C 1
ATOM 1556 O O . GLN A 1 198 ? 9.680 3.849 9.131 1.00 94.88 198 GLN A O 1
ATOM 1561 N N . ASP A 1 199 ? 9.061 1.692 9.279 1.00 94.38 199 ASP A N 1
ATOM 1562 C CA . ASP A 1 199 ? 10.186 1.174 8.495 1.00 94.38 199 ASP A CA 1
ATOM 1563 C C . ASP A 1 199 ? 10.148 1.742 7.072 1.00 94.38 199 ASP A C 1
ATOM 1565 O O . ASP A 1 199 ? 11.186 2.084 6.505 1.00 94.38 199 ASP A O 1
ATOM 1569 N N . TYR A 1 200 ? 8.949 1.884 6.513 1.00 92.38 200 TYR A N 1
ATOM 1570 C CA . TYR A 1 200 ? 8.761 2.366 5.160 1.00 92.38 200 TYR A CA 1
ATOM 1571 C C . TYR A 1 200 ? 9.064 3.863 5.013 1.00 92.38 200 TYR A C 1
ATOM 1573 O O . TYR A 1 200 ? 9.856 4.248 4.150 1.00 92.38 200 TYR A O 1
ATOM 1581 N N . ALA A 1 201 ? 8.550 4.695 5.920 1.00 91.50 201 ALA A N 1
ATOM 1582 C CA . ALA A 1 201 ? 8.903 6.111 5.998 1.00 91.50 201 ALA A CA 1
ATOM 1583 C C . ALA A 1 201 ? 10.418 6.299 6.192 1.00 91.50 201 ALA A C 1
ATOM 1585 O O . ALA A 1 201 ? 11.030 7.176 5.588 1.00 91.50 201 ALA A O 1
ATOM 1586 N N . ARG A 1 202 ? 11.067 5.424 6.975 1.00 90.56 202 ARG A N 1
ATOM 1587 C CA . ARG A 1 202 ? 12.523 5.454 7.171 1.00 90.56 202 ARG A CA 1
ATOM 1588 C C . ARG A 1 202 ? 13.309 5.171 5.890 1.00 90.56 202 ARG A C 1
ATOM 1590 O O . ARG A 1 202 ? 14.347 5.804 5.681 1.00 90.56 202 ARG A O 1
ATOM 1597 N N . ILE A 1 203 ? 12.847 4.237 5.053 1.00 88.31 203 ILE A N 1
ATOM 1598 C CA . ILE A 1 203 ? 13.457 3.975 3.740 1.00 88.31 203 ILE A CA 1
ATOM 1599 C C . ILE A 1 203 ? 13.417 5.256 2.906 1.00 88.31 203 ILE A C 1
ATOM 1601 O O . ILE A 1 203 ? 14.468 5.705 2.450 1.00 88.31 203 ILE A O 1
ATOM 1605 N N . TYR A 1 204 ? 12.248 5.890 2.786 1.00 85.75 204 TYR A N 1
ATOM 1606 C CA . TYR A 1 204 ? 12.113 7.127 2.018 1.00 85.75 204 TYR A CA 1
ATOM 1607 C C . TYR A 1 204 ? 12.958 8.262 2.582 1.00 85.75 204 TYR A C 1
ATOM 1609 O O . TYR A 1 204 ? 13.762 8.813 1.843 1.00 85.75 204 TYR A O 1
ATOM 1617 N N . HIS A 1 205 ? 12.929 8.521 3.888 1.00 84.44 205 HIS A N 1
ATOM 1618 C CA . HIS A 1 205 ? 13.783 9.547 4.497 1.00 84.44 205 HIS A CA 1
ATOM 1619 C C . HIS A 1 205 ? 15.288 9.329 4.280 1.00 84.44 205 HIS A C 1
ATOM 1621 O O . HIS A 1 205 ? 16.067 10.284 4.328 1.00 84.44 205 HIS A O 1
ATOM 1627 N N . THR A 1 206 ? 15.722 8.083 4.062 1.00 79.88 206 THR A N 1
ATOM 1628 C CA . THR A 1 206 ? 17.124 7.772 3.743 1.00 79.88 206 THR A CA 1
ATOM 1629 C C . THR A 1 206 ? 17.473 8.167 2.305 1.00 79.88 206 THR A C 1
ATOM 1631 O O . THR A 1 206 ? 18.590 8.615 2.055 1.00 79.88 206 THR A O 1
ATOM 1634 N N . VAL A 1 207 ? 16.526 8.040 1.373 1.00 70.81 207 VAL A N 1
ATOM 1635 C CA . VAL A 1 207 ? 16.708 8.347 -0.057 1.00 70.81 207 VAL A CA 1
ATOM 1636 C C . VAL A 1 207 ? 16.411 9.824 -0.368 1.00 70.81 207 VAL A C 1
ATOM 1638 O O . VAL A 1 207 ? 17.184 10.467 -1.077 1.00 70.81 207 VAL A O 1
ATOM 1641 N N . GLU A 1 208 ? 15.361 10.393 0.235 1.00 68.62 208 GLU A N 1
ATOM 1642 C CA . GLU A 1 208 ? 14.921 11.797 0.121 1.00 68.62 208 GLU A CA 1
ATOM 1643 C C . GLU A 1 208 ? 16.012 12.800 0.539 1.00 68.62 208 GLU A C 1
ATOM 1645 O O . GLU A 1 208 ? 16.046 13.928 0.060 1.00 68.62 208 GLU A O 1
ATOM 1650 N N . ARG A 1 209 ? 16.944 12.400 1.417 1.00 53.66 209 ARG A N 1
ATOM 1651 C CA . ARG A 1 209 ? 18.024 13.262 1.933 1.00 53.66 209 ARG A CA 1
ATOM 1652 C C . ARG A 1 209 ? 19.239 13.424 1.016 1.00 53.66 209 ARG A C 1
ATOM 1654 O O . ARG A 1 209 ? 20.243 13.987 1.450 1.00 53.66 209 ARG A O 1
ATOM 1661 N N . THR A 1 210 ? 19.173 13.005 -0.243 1.00 48.56 210 THR A N 1
ATOM 1662 C CA . THR A 1 210 ? 20.268 13.224 -1.206 1.00 48.56 210 THR A CA 1
ATOM 1663 C C . THR A 1 210 ? 20.145 14.563 -1.952 1.00 48.56 210 THR A C 1
ATOM 1665 O O . THR A 1 210 ? 20.201 14.631 -3.174 1.00 48.56 210 THR A O 1
ATOM 1668 N N . ASP A 1 211 ? 20.035 15.658 -1.190 1.00 44.44 211 ASP A N 1
ATOM 1669 C CA . ASP A 1 211 ? 20.298 17.028 -1.658 1.00 44.44 211 ASP A CA 1
ATOM 1670 C C . ASP A 1 211 ? 21.827 17.211 -1.836 1.00 44.44 211 ASP A C 1
ATOM 1672 O O . ASP A 1 211 ? 22.585 16.952 -0.892 1.00 44.44 211 ASP A O 1
ATOM 1676 N N . PRO A 1 212 ? 22.330 17.678 -2.998 1.00 45.75 212 PRO A N 1
ATOM 1677 C CA . PRO A 1 212 ? 23.759 17.892 -3.243 1.00 45.75 212 PRO A CA 1
ATOM 1678 C C . PRO A 1 212 ? 24.444 18.904 -2.300 1.00 45.75 212 PRO A C 1
ATOM 1680 O O . PRO A 1 212 ? 25.675 18.978 -2.293 1.00 45.75 212 PRO A O 1
ATOM 1683 N N . LYS A 1 213 ? 23.712 19.658 -1.464 1.00 46.84 213 LYS A N 1
ATOM 1684 C CA . LYS A 1 213 ? 24.311 20.440 -0.360 1.00 46.84 213 LYS A CA 1
ATOM 1685 C C . LYS A 1 213 ? 24.831 19.594 0.802 1.00 46.84 213 LYS A C 1
ATOM 1687 O O . LYS A 1 213 ? 25.662 20.083 1.568 1.00 46.84 213 LYS A O 1
ATOM 1692 N N . TYR A 1 214 ? 24.399 18.343 0.927 1.00 45.19 214 TYR A N 1
ATOM 1693 C CA . TYR A 1 214 ? 24.871 17.415 1.946 1.00 45.19 214 TYR A CA 1
ATOM 1694 C C . TYR A 1 214 ? 25.607 16.256 1.282 1.00 45.19 214 TYR A C 1
ATOM 1696 O O . TYR A 1 214 ? 25.105 15.144 1.159 1.00 45.19 214 TYR A O 1
ATOM 1704 N N . THR A 1 215 ? 26.866 16.499 0.911 1.00 38.25 215 THR A N 1
ATOM 1705 C CA . THR A 1 215 ? 27.853 15.426 0.765 1.00 38.25 215 THR A CA 1
ATOM 1706 C C . THR A 1 215 ? 28.060 14.758 2.126 1.00 38.25 215 THR A C 1
ATOM 1708 O O . THR A 1 215 ? 29.051 15.012 2.814 1.00 38.25 215 THR A O 1
ATOM 1711 N N . THR A 1 216 ? 27.143 13.898 2.555 1.00 38.91 216 THR A N 1
ATOM 1712 C CA . THR A 1 216 ? 27.508 12.860 3.510 1.00 38.91 216 THR A CA 1
ATOM 1713 C C . THR A 1 216 ? 28.319 11.851 2.729 1.00 38.91 216 THR A C 1
ATOM 1715 O O . THR A 1 216 ? 27.779 11.009 2.015 1.00 38.91 216 THR A O 1
ATOM 1718 N N . LYS A 1 217 ? 29.647 11.964 2.858 1.00 38.12 217 LYS A N 1
ATOM 1719 C CA . LYS A 1 217 ? 30.512 10.795 2.740 1.00 38.12 217 LYS A CA 1
ATOM 1720 C C . LYS A 1 217 ? 29.809 9.668 3.492 1.00 38.12 217 LYS A C 1
ATOM 1722 O O . LYS A 1 217 ? 29.538 9.822 4.686 1.00 38.12 217 LYS A O 1
ATOM 1727 N N . LEU A 1 218 ? 29.492 8.582 2.790 1.00 43.81 218 LEU A N 1
ATOM 1728 C CA . LEU A 1 218 ? 29.235 7.312 3.455 1.00 43.81 218 LEU A CA 1
ATOM 1729 C C . LEU A 1 218 ? 30.366 7.118 4.475 1.00 43.81 218 LEU A C 1
ATOM 1731 O O . LEU A 1 218 ? 31.518 7.421 4.136 1.00 43.81 218 LEU A O 1
ATOM 1735 N N . PRO A 1 219 ? 30.077 6.709 5.720 1.00 40.53 219 PRO A N 1
ATOM 1736 C CA . PRO A 1 219 ? 31.148 6.349 6.624 1.00 40.53 219 PRO A CA 1
ATOM 1737 C C . PRO A 1 219 ? 31.977 5.271 5.928 1.00 40.53 219 PRO A C 1
ATOM 1739 O O . PRO A 1 219 ? 31.448 4.235 5.523 1.00 40.53 219 PRO A O 1
ATOM 1742 N N . ASP A 1 220 ? 33.272 5.528 5.764 1.00 44.81 220 ASP A N 1
ATOM 1743 C CA . ASP A 1 220 ? 34.218 4.449 5.545 1.00 44.81 220 ASP A CA 1
ATOM 1744 C C . ASP A 1 220 ? 34.104 3.577 6.795 1.00 44.81 220 ASP A C 1
ATOM 1746 O O . ASP A 1 220 ? 34.564 4.011 7.849 1.00 44.81 220 ASP A O 1
ATOM 1750 N N . VAL A 1 221 ? 33.419 2.432 6.683 1.00 39.50 221 VAL A N 1
ATOM 1751 C CA . VAL A 1 221 ? 33.425 1.240 7.559 1.00 39.50 221 VAL A CA 1
ATOM 1752 C C . VAL A 1 221 ? 32.004 0.665 7.714 1.00 39.50 221 VAL A C 1
ATOM 1754 O O . VAL A 1 221 ? 31.161 1.274 8.363 1.00 39.50 221 VAL A O 1
ATOM 1757 N N . LEU A 1 222 ? 31.851 -0.549 7.158 1.00 37.12 222 LEU A N 1
ATOM 1758 C CA . LEU A 1 222 ? 30.994 -1.685 7.561 1.00 37.12 222 LEU A CA 1
ATOM 1759 C C . LEU A 1 222 ? 29.492 -1.449 7.791 1.00 37.12 222 LEU A C 1
ATOM 1761 O O . LEU A 1 222 ? 29.115 -0.900 8.848 1.00 37.12 222 LEU A O 1
#

Foldseek 3Di:
DDLLLVLLVLLVVVVVVDDCVLQPDPQLSLLLLLLSSPLVLLCLLDPDDPQQNVLSNCLSVVCLVDPVVVLLVLLVVLLVPDDPVLSSSSSSSSNSNVSNNVCCVVCVVVLLVVLVVVCVVPVVCVVVSVVSSVVVSVVVSQVCCCVVPVDGCLPVPSLVSLDHDPSSLLSVLSSSCSSSCPPPVGRHHSCSSVSSSVSVSVVSVVVSPPDVVDPPDDPPDD

Sequence (222 aa):
MPALITHYLFGAEVVHDLPQELVATDAEVNAFLLGNQGPDPFLARHLAWPNHSLACNRLHRRMHAGHIVDAFLSIRDGVSRLPQSDMPAGRAFALGLLAHYALDRIVHPFVYSQQDALIEAEPSLKNAYRELHPIIETDLDSYLLWHMRHTTVETFPPAEVLEAIESTKHVGGALFSQVALQVFDLNVGVGEYEKALQDYARIYHTVERTDPKYTTKLPDVL